Protein AF-A0A2S1SKC7-F1 (afdb_monomer_lite)

Sequence (328 aa):
MKRLLFIFFILTLFSSCNNNKSKKKSSQEELEEKHHMEIHKELDKVDTEYKKFEDLLKWLYKQSEVEPKLVHLKIDSLIMAAKKERDPIKSQISKNVISQLFYFKAEIDYRQGKYQESIENIYKSNFQFKHIHSDDATALAANYIKLKKNEMAKSFIDSIGKGFYIYDYALGNYYESVGNKNAALKIYYEIKTNKRRHQHYFYYQPVLNRIIDIEKHNHLINEIHFPTGYPDFDITIDNDNELRTKILNYMDTFPEVKGYSVFIYQGPLIDETDYYWIRVGKGDNFEDDDFAKYNFAVYSKPFEVKFFEPITKKMYSLSEWRKKKNGI

Organism: NCBI:txid2172098

Foldseek 3Di:
DDDDDDPDPDDDDDDDDDDPPPVVVVVVVVVVVVVVVVVVVLVVLLVVVVVVLLVVLLVLVVVCVPCVVVSLVVLVVLLVCLVVDDPPSSVVCSLVSQLQSLQVNLVSCVVVLVLVSSLVSLCRSCVPDPADEALSLLQNLQSCLSVVVLVSSVVSLVRNDPLHQCSLVQQLLSCLLVVNLVSNLVSLVVLQVPQLSHQQFPCNVVSVVVNCCCVPVVDTDNGGDRDDPNVPDDRTDDPCVVVVVVVLVVLCPDPVQPPWDKDQSAACSRPVDQWTKIFTAHDDDPVDPVGGPWIWTAHVVVGAIWTADPVVRDTHGPVRVVCVVVVD

Secondary structure (DSSP, 8-state):
------------------S-HHHHHHHHHHHHHHHHHHHHHHHHHHHHHHHHHHHHHHHHHHHHTT-HHHHHHHHHHHHHHHHH---TTHHHHHHHHHHHHHHHHHHHHHHTT-HHHHHHHHHHHTTT-SS--HHHHHHHHHHHHHTT-HHHHHHHHHHH-TTSTTHHHHHHHHHHHTT-HHHHHHHHHHHHH-HHHHTTBTTHHHHHHHHHIIIII-PPP---------TT--SBSS--HHHHHHHHHHHTT-TTTTTSEEEEEE-HHHHS-SEEEEEEESSS-TT-TT-EEEEEEEEETTEEEEEEETTTTEEEEHHHHHHHHHT-

pLDDT: mean 86.11, std 17.4, range [23.27, 98.81]

Radius of gyration: 25.86 Å; chains: 1; bounding box: 48×67×71 Å

Structure (mmCIF, N/CA/C/O backbone):
data_AF-A0A2S1SKC7-F1
#
_entry.id   AF-A0A2S1SKC7-F1
#
loop_
_atom_site.group_PDB
_atom_site.id
_atom_site.type_symbol
_atom_site.label_atom_id
_atom_site.label_alt_id
_atom_site.label_comp_id
_atom_site.label_asym_id
_atom_site.label_entity_id
_atom_site.label_seq_id
_atom_site.pdbx_PDB_ins_code
_atom_site.Cartn_x
_atom_site.Cartn_y
_atom_site.Cartn_z
_atom_site.occupancy
_atom_site.B_iso_or_equiv
_atom_site.auth_seq_id
_atom_site.auth_comp_id
_atom_site.auth_asym_id
_atom_site.auth_atom_id
_atom_site.pdbx_PDB_model_num
ATOM 1 N N . MET A 1 1 ? -13.068 32.191 -3.411 1.00 32.34 1 MET A N 1
ATOM 2 C CA . MET A 1 1 ? -12.114 33.323 -3.474 1.00 32.34 1 MET A CA 1
ATOM 3 C C . MET A 1 1 ? -11.093 33.175 -2.353 1.00 32.34 1 MET A C 1
ATOM 5 O O . MET A 1 1 ? -11.489 32.792 -1.265 1.00 32.34 1 MET A O 1
ATOM 9 N N . LYS A 1 2 ? -9.829 33.515 -2.653 1.00 23.27 2 LYS A N 1
ATOM 10 C CA . LYS A 1 2 ? -8.565 33.313 -1.904 1.00 23.27 2 LYS A CA 1
ATOM 11 C C . LYS A 1 2 ? -7.855 31.962 -2.131 1.00 23.27 2 LYS A C 1
ATOM 13 O O . LYS A 1 2 ? -8.188 30.928 -1.575 1.00 23.27 2 LYS A O 1
ATOM 18 N N . ARG A 1 3 ? -6.886 32.099 -3.043 1.00 27.08 3 ARG A N 1
ATOM 19 C CA . ARG A 1 3 ? -5.852 31.218 -3.594 1.00 27.08 3 ARG A CA 1
ATOM 20 C C . ARG A 1 3 ? -5.000 30.513 -2.538 1.00 27.08 3 ARG A C 1
ATOM 22 O O . ARG A 1 3 ? -4.614 31.156 -1.568 1.00 27.08 3 ARG A O 1
ATOM 29 N N . LEU A 1 4 ? -4.574 29.289 -2.848 1.00 27.52 4 LEU A N 1
ATOM 30 C CA . LEU A 1 4 ? -3.208 28.811 -2.611 1.00 27.52 4 LEU 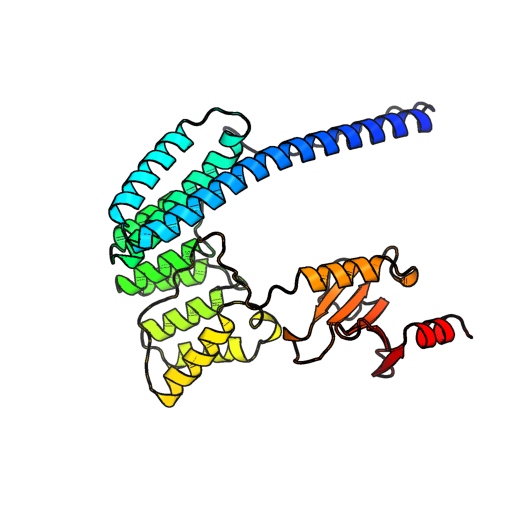A CA 1
ATOM 31 C C . LEU A 1 4 ? -2.939 27.565 -3.473 1.00 27.52 4 LEU A C 1
ATOM 33 O O . LEU A 1 4 ? -3.758 26.656 -3.497 1.00 27.52 4 LEU A O 1
ATOM 37 N N . LEU A 1 5 ? -1.782 27.583 -4.145 1.00 29.22 5 LEU A N 1
ATOM 38 C CA . LEU A 1 5 ? -1.166 26.541 -4.983 1.00 29.22 5 LEU A CA 1
ATOM 39 C C . LEU A 1 5 ? -1.770 26.294 -6.376 1.00 29.22 5 LEU A C 1
ATOM 41 O O . LEU A 1 5 ? -2.455 25.316 -6.635 1.00 29.22 5 LEU A O 1
ATOM 45 N N . PHE A 1 6 ? -1.373 27.163 -7.305 1.00 27.59 6 PHE A N 1
ATOM 46 C CA . PHE A 1 6 ? -1.047 26.759 -8.671 1.00 27.59 6 PHE A CA 1
ATOM 47 C C . PHE A 1 6 ? 0.266 27.450 -9.039 1.00 27.59 6 PHE A C 1
ATOM 49 O O . PHE A 1 6 ? 0.281 28.650 -9.310 1.00 27.59 6 PHE A O 1
ATOM 56 N N . ILE A 1 7 ? 1.375 26.712 -9.015 1.00 34.31 7 ILE A N 1
ATOM 57 C CA . ILE A 1 7 ? 2.568 27.104 -9.767 1.00 34.31 7 ILE A CA 1
ATOM 58 C C . ILE A 1 7 ? 2.335 26.566 -11.182 1.00 34.31 7 ILE A C 1
ATOM 60 O O . ILE A 1 7 ? 2.730 25.458 -11.515 1.00 34.31 7 ILE A O 1
ATOM 64 N N . PHE A 1 8 ? 1.598 27.331 -11.989 1.00 29.81 8 PHE A N 1
ATOM 65 C CA . PHE A 1 8 ? 1.694 27.265 -13.446 1.00 29.81 8 PHE A CA 1
ATOM 66 C C . PHE A 1 8 ? 2.526 28.475 -13.856 1.00 29.81 8 PHE A C 1
ATOM 68 O O . PHE A 1 8 ? 2.028 29.601 -13.858 1.00 29.81 8 PHE A O 1
ATOM 75 N N . PHE A 1 9 ? 3.799 28.261 -14.182 1.00 32.50 9 PHE A N 1
ATOM 76 C CA . PHE A 1 9 ? 4.545 29.245 -14.957 1.00 32.50 9 PHE A CA 1
ATOM 77 C C . PHE A 1 9 ? 4.016 29.182 -16.394 1.00 32.50 9 PHE A C 1
ATOM 79 O O . PHE A 1 9 ? 4.414 28.338 -17.192 1.00 32.50 9 PHE A O 1
ATOM 86 N N . ILE A 1 10 ? 3.043 30.040 -16.703 1.00 33.59 10 ILE A N 1
ATOM 87 C CA . ILE A 1 10 ? 2.581 30.263 -18.073 1.00 33.59 10 ILE A CA 1
ATOM 88 C C . ILE A 1 10 ? 3.680 31.039 -18.804 1.00 33.59 10 ILE A C 1
ATOM 90 O O . ILE A 1 10 ? 3.926 32.212 -18.529 1.00 33.59 10 ILE A O 1
ATOM 94 N N . LEU A 1 11 ? 4.327 30.362 -19.750 1.00 37.31 11 LEU A N 1
ATOM 95 C CA . LEU A 1 11 ? 5.151 30.948 -20.802 1.00 37.31 11 LEU A CA 1
ATOM 96 C C . LEU A 1 11 ? 4.279 31.844 -21.696 1.00 37.31 11 LEU A C 1
ATOM 98 O O . LEU A 1 11 ? 3.558 31.351 -22.560 1.00 37.31 11 LEU A O 1
ATOM 102 N N . THR A 1 12 ? 4.363 33.165 -21.539 1.00 39.41 12 THR A N 1
ATOM 103 C CA . THR A 1 12 ? 3.936 34.104 -22.589 1.00 39.41 12 THR A CA 1
ATOM 104 C C . THR A 1 12 ? 5.148 34.537 -23.402 1.00 39.41 12 THR A C 1
ATOM 106 O O . THR A 1 12 ? 5.856 35.479 -23.047 1.00 39.41 12 THR A O 1
ATOM 109 N N . LEU A 1 13 ? 5.373 33.835 -24.512 1.00 41.62 13 LEU A N 1
ATOM 110 C CA . LEU A 1 13 ? 6.208 34.284 -25.621 1.00 41.62 13 LEU A CA 1
ATOM 111 C C . LEU A 1 13 ? 5.448 35.369 -26.397 1.00 41.62 13 LEU A C 1
ATOM 113 O O . LEU A 1 13 ? 4.501 35.060 -27.116 1.00 41.62 13 LEU A O 1
ATOM 117 N N . PHE A 1 14 ? 5.883 36.626 -26.296 1.00 35.78 14 PHE A N 1
ATOM 118 C CA . PHE A 1 14 ? 5.605 37.625 -27.329 1.00 35.78 14 PHE A CA 1
ATOM 119 C C . PHE A 1 14 ? 6.890 37.955 -28.082 1.00 35.78 14 PHE A C 1
ATOM 121 O O . PHE A 1 14 ? 7.883 38.428 -27.529 1.00 35.78 14 PHE A O 1
ATOM 128 N N . SER A 1 15 ? 6.838 37.644 -29.372 1.00 38.94 15 SER A N 1
ATOM 129 C CA . SER A 1 15 ? 7.858 37.861 -30.382 1.00 38.94 15 SER A CA 1
ATOM 130 C C . SER A 1 15 ? 8.251 39.331 -30.520 1.00 38.94 15 SER A C 1
ATOM 132 O O . SER A 1 15 ? 7.412 40.184 -30.792 1.00 38.94 15 SER A O 1
ATOM 134 N N . SER A 1 16 ? 9.556 39.596 -30.498 1.00 32.56 16 SER A N 1
ATOM 135 C CA . SER A 1 16 ? 10.151 40.634 -31.339 1.00 32.56 16 SER A CA 1
ATOM 136 C C . SER A 1 16 ? 11.374 40.041 -32.031 1.00 32.56 16 SER A C 1
ATOM 138 O O . SER A 1 16 ? 12.333 39.596 -31.395 1.00 32.56 16 SER A O 1
ATOM 140 N N . CYS A 1 17 ? 11.282 39.932 -33.355 1.00 40.00 17 CYS A N 1
ATOM 141 C CA . CYS A 1 17 ? 12.341 39.432 -34.214 1.00 40.00 17 CYS A CA 1
ATOM 142 C C . CYS A 1 17 ? 13.526 40.401 -34.203 1.00 40.00 17 CYS A C 1
ATOM 144 O O . CYS A 1 17 ? 13.406 41.532 -34.659 1.00 40.00 17 CYS A O 1
ATOM 146 N N . ASN A 1 18 ? 14.692 39.926 -33.765 1.00 35.78 18 ASN A N 1
ATOM 147 C CA . ASN A 1 18 ? 15.967 40.483 -34.200 1.00 35.78 18 ASN A CA 1
ATOM 148 C C . ASN A 1 18 ? 17.014 39.363 -34.300 1.00 35.78 18 ASN A C 1
ATOM 150 O O . ASN A 1 18 ? 17.017 38.433 -33.489 1.00 35.78 18 ASN A O 1
ATOM 154 N N . ASN A 1 19 ? 17.866 39.431 -35.323 1.00 38.03 19 ASN A N 1
ATOM 155 C CA . ASN A 1 19 ? 18.762 38.380 -35.839 1.00 38.03 19 ASN A CA 1
ATOM 156 C C . ASN A 1 19 ? 19.935 37.949 -34.913 1.00 38.03 19 ASN A C 1
ATOM 158 O O . ASN A 1 19 ? 20.990 37.557 -35.390 1.00 38.03 19 ASN A O 1
ATOM 162 N N . ASN A 1 20 ? 19.746 37.930 -33.589 1.00 43.28 20 ASN A N 1
ATOM 163 C CA . ASN A 1 20 ? 20.722 37.444 -32.593 1.00 43.28 20 ASN A CA 1
ATOM 164 C C . ASN A 1 20 ? 20.376 36.051 -32.016 1.00 43.28 20 ASN A C 1
ATOM 166 O O . ASN A 1 20 ? 20.801 35.694 -30.917 1.00 43.28 20 ASN A O 1
ATOM 170 N N . LYS A 1 21 ? 19.576 35.254 -32.738 1.00 43.47 21 LYS A N 1
ATOM 171 C CA . LYS A 1 21 ? 18.909 34.048 -32.213 1.00 43.47 21 LYS A CA 1
ATOM 172 C C . LYS A 1 21 ? 19.833 32.888 -31.807 1.00 43.47 21 LYS A C 1
ATOM 174 O O . LYS A 1 21 ? 19.385 32.065 -31.026 1.00 43.47 21 LYS A O 1
ATOM 179 N N . SER A 1 22 ? 21.086 32.803 -32.261 1.00 44.22 22 SER A N 1
ATOM 180 C CA . SER A 1 22 ? 21.974 31.685 -31.883 1.00 44.22 22 SER A CA 1
ATOM 181 C C . SER A 1 22 ? 22.680 31.890 -30.536 1.00 44.22 22 SER A C 1
ATOM 183 O O . SER A 1 22 ? 22.710 30.970 -29.729 1.00 44.22 22 SER A O 1
ATOM 185 N N . LYS A 1 23 ? 23.171 33.102 -30.237 1.00 43.56 23 LYS A N 1
ATOM 186 C CA . LYS A 1 23 ? 23.812 33.420 -28.942 1.00 43.56 23 LYS A CA 1
ATOM 187 C C . LYS A 1 23 ? 22.816 33.632 -27.798 1.00 43.56 23 LYS A C 1
ATOM 189 O O . LYS A 1 23 ? 23.129 33.330 -26.657 1.00 43.56 23 LYS A O 1
ATOM 194 N N . LYS A 1 24 ? 21.613 34.137 -28.098 1.00 43.69 24 LYS A N 1
ATOM 195 C CA . LYS A 1 24 ? 20.559 34.357 -27.088 1.00 43.69 24 LYS A CA 1
ATOM 196 C C . LYS A 1 24 ? 19.883 33.058 -26.635 1.00 43.69 24 LYS A C 1
ATOM 198 O O . LYS A 1 24 ? 19.347 33.009 -25.536 1.00 43.69 24 LYS A O 1
ATOM 203 N N . LYS A 1 25 ? 19.898 32.031 -27.493 1.00 48.41 25 LYS A N 1
ATOM 204 C CA . LYS A 1 25 ? 19.300 30.724 -27.215 1.00 48.41 25 LYS A CA 1
ATOM 205 C C . LYS A 1 25 ? 20.195 29.881 -26.301 1.00 48.41 25 LYS A C 1
ATOM 207 O O . LYS A 1 25 ? 19.679 29.363 -25.324 1.00 48.41 25 LYS A O 1
ATOM 212 N N . SER A 1 26 ? 21.520 29.886 -26.509 1.00 56.41 26 SER A N 1
ATOM 213 C CA . SER A 1 26 ? 22.445 29.203 -25.586 1.00 56.41 26 SER A CA 1
ATOM 214 C C . SER A 1 26 ? 22.448 29.841 -24.193 1.00 56.41 26 SER A C 1
ATOM 216 O O . SER A 1 26 ? 22.388 29.129 -23.204 1.00 56.41 26 SER A O 1
ATOM 218 N N . SER A 1 27 ? 22.401 31.177 -24.094 1.00 62.34 27 SER A N 1
ATOM 219 C CA . SER A 1 27 ? 22.345 31.857 -22.790 1.00 62.34 27 SER A CA 1
ATOM 220 C C . SER A 1 27 ? 21.037 31.627 -22.030 1.00 62.34 27 SER A C 1
ATOM 222 O O . SER A 1 27 ? 21.001 31.771 -20.814 1.00 62.34 27 SER A O 1
ATOM 224 N N . GLN A 1 28 ? 19.944 31.344 -22.746 1.00 67.12 28 GLN A N 1
ATOM 225 C CA . GLN A 1 28 ? 18.651 31.054 -22.136 1.00 67.12 28 GLN A CA 1
ATOM 226 C C . GLN A 1 28 ? 18.565 29.584 -21.708 1.00 67.12 28 GLN A C 1
ATOM 228 O O . GLN A 1 28 ? 18.135 29.321 -20.592 1.00 67.12 28 GLN A O 1
ATOM 233 N N . GLU A 1 29 ? 19.050 28.658 -22.538 1.00 67.56 29 GLU A N 1
ATOM 234 C CA . GLU A 1 29 ? 19.171 27.233 -22.198 1.00 67.56 29 GLU A CA 1
ATOM 235 C C . GLU A 1 29 ? 20.101 27.027 -20.982 1.00 67.56 29 GLU A C 1
ATOM 237 O O . GLU A 1 29 ? 19.726 26.331 -20.044 1.00 67.56 29 GLU A O 1
ATOM 242 N N . GLU A 1 30 ? 21.242 27.725 -20.912 1.00 71.12 30 GLU A N 1
ATOM 243 C CA . GLU A 1 30 ? 22.146 27.701 -19.745 1.00 71.12 30 GLU A CA 1
ATOM 244 C C . GLU A 1 30 ? 21.492 28.264 -18.466 1.00 71.12 30 GLU A C 1
ATOM 246 O O . GLU A 1 30 ? 21.739 27.780 -17.359 1.00 71.12 30 GLU A O 1
ATOM 251 N N . LEU A 1 31 ? 20.648 29.296 -18.594 1.00 74.62 31 LEU A N 1
ATOM 252 C CA . LEU A 1 31 ? 19.922 29.881 -17.462 1.00 74.62 31 LEU A CA 1
AT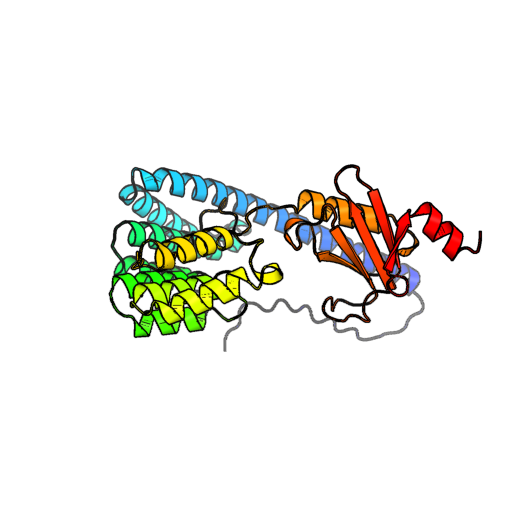OM 253 C C . LEU A 1 31 ? 18.817 28.938 -16.959 1.00 74.62 31 LEU A C 1
ATOM 255 O O . LEU A 1 31 ? 18.634 28.792 -15.750 1.00 74.62 31 LEU A O 1
ATOM 259 N N . GLU A 1 32 ? 18.097 28.297 -17.882 1.00 72.12 32 GLU A N 1
ATOM 260 C CA . GLU A 1 32 ? 17.067 27.296 -17.593 1.00 72.12 32 GLU A CA 1
ATOM 261 C C . GLU A 1 32 ? 17.679 26.053 -16.932 1.00 72.12 32 GLU A C 1
ATOM 263 O O . GLU A 1 32 ? 17.161 25.583 -15.919 1.00 72.12 32 GLU A O 1
ATOM 268 N N . GLU A 1 33 ? 18.829 25.580 -17.420 1.00 76.75 33 GLU A N 1
ATOM 269 C CA . GLU A 1 33 ? 19.575 24.469 -16.822 1.00 76.75 33 GLU A CA 1
ATOM 270 C C . GLU A 1 33 ? 20.070 24.815 -15.412 1.00 76.75 33 GLU A C 1
ATOM 272 O O . GLU A 1 33 ? 19.894 24.033 -14.475 1.00 76.75 33 GLU A O 1
ATOM 277 N N . LYS A 1 34 ? 20.616 26.020 -15.206 1.00 78.94 34 LYS A N 1
ATOM 278 C CA . LYS A 1 34 ? 21.033 26.466 -13.871 1.00 78.94 34 LYS A CA 1
ATOM 279 C C . LYS A 1 34 ? 19.857 26.521 -12.894 1.00 78.94 34 LYS A C 1
ATOM 281 O O . LYS A 1 34 ? 19.993 26.065 -11.759 1.00 78.94 34 LYS A O 1
ATOM 286 N N . HIS A 1 35 ? 18.709 27.038 -13.331 1.00 74.75 35 HIS A N 1
ATOM 287 C CA . HIS A 1 35 ? 17.503 27.084 -12.509 1.00 74.75 35 HIS A CA 1
ATOM 288 C C . HIS A 1 35 ? 16.974 25.678 -12.188 1.00 74.75 35 HIS A C 1
ATOM 290 O O . HIS A 1 35 ? 16.627 25.392 -11.044 1.00 74.75 35 HIS A O 1
ATOM 296 N N . HIS A 1 36 ? 16.991 24.769 -13.166 1.00 79.38 36 HIS A N 1
ATOM 297 C CA . HIS A 1 36 ? 16.646 23.361 -12.972 1.00 79.38 36 HIS A CA 1
ATOM 298 C C . HIS A 1 36 ? 17.548 22.682 -11.928 1.00 79.38 36 HIS A C 1
ATOM 300 O O . HIS A 1 36 ? 17.059 21.987 -11.038 1.00 79.38 36 HIS A O 1
ATOM 306 N N . MET A 1 37 ? 18.858 22.938 -11.975 1.00 83.81 37 MET A N 1
ATOM 307 C CA . MET A 1 37 ? 19.811 22.417 -10.989 1.00 83.81 37 MET A CA 1
ATOM 308 C C . MET A 1 37 ? 19.612 23.007 -9.587 1.00 83.81 37 MET A C 1
ATOM 310 O O . MET A 1 37 ? 19.852 22.323 -8.593 1.00 83.81 37 MET A O 1
ATOM 314 N N . GLU A 1 38 ? 19.192 24.268 -9.479 1.00 83.25 38 GLU A N 1
ATOM 315 C CA . GLU A 1 38 ? 18.834 24.880 -8.194 1.00 83.25 38 GLU A CA 1
ATOM 316 C C . GLU A 1 38 ? 17.579 24.230 -7.594 1.00 83.25 38 GLU A C 1
ATOM 318 O O . GLU A 1 38 ? 17.586 23.916 -6.404 1.00 83.25 38 GLU A O 1
ATOM 323 N N . ILE A 1 39 ? 16.567 23.924 -8.418 1.00 80.81 39 ILE A N 1
ATOM 324 C CA . ILE A 1 39 ? 15.369 23.180 -7.995 1.00 80.81 39 ILE A CA 1
ATOM 325 C C . ILE A 1 39 ? 15.750 21.800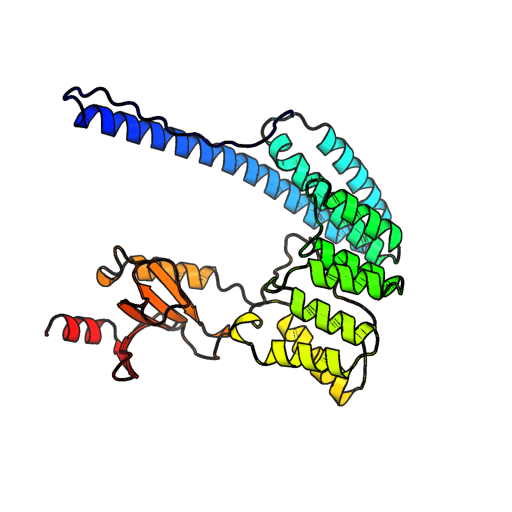 -7.446 1.00 80.81 39 ILE A C 1
ATOM 327 O O . ILE A 1 39 ? 15.320 21.451 -6.349 1.00 80.81 39 ILE A O 1
ATOM 331 N N . HIS A 1 40 ? 16.594 21.036 -8.149 1.00 82.94 40 HIS A N 1
ATOM 332 C CA . HIS A 1 40 ? 17.048 19.723 -7.661 1.00 82.94 40 HIS A CA 1
ATOM 333 C C . HIS A 1 40 ? 17.751 19.813 -6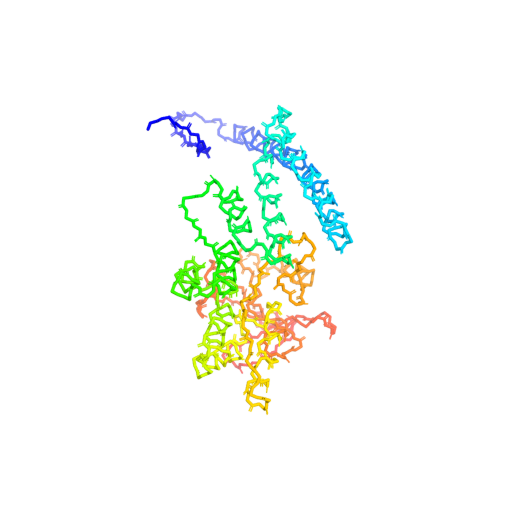.308 1.00 82.94 40 HIS A C 1
ATOM 335 O O . HIS A 1 40 ? 17.438 19.047 -5.405 1.00 82.94 40 HIS A O 1
ATOM 341 N N . LYS A 1 41 ? 18.620 20.812 -6.109 1.00 86.62 41 LYS A N 1
ATOM 342 C CA . LYS A 1 41 ? 19.289 21.019 -4.813 1.00 86.62 41 LYS A CA 1
ATOM 343 C C . LYS A 1 41 ? 18.317 21.340 -3.678 1.00 86.62 41 LYS A C 1
ATOM 345 O O . LYS A 1 41 ? 18.606 21.016 -2.526 1.00 86.62 41 LYS A O 1
ATOM 350 N N . GLU A 1 42 ? 17.220 22.042 -3.951 1.00 87.56 42 GLU A N 1
ATOM 351 C CA . GLU A 1 42 ? 16.182 22.285 -2.944 1.00 87.56 42 GLU A CA 1
ATOM 352 C C . GLU A 1 42 ? 15.374 21.020 -2.657 1.00 87.56 42 GLU A C 1
ATOM 354 O O . GLU A 1 42 ? 15.148 20.703 -1.487 1.00 87.56 42 GLU A O 1
ATOM 359 N N . LEU A 1 43 ? 15.016 20.263 -3.697 1.00 84.50 43 LEU A N 1
ATOM 360 C CA . LEU A 1 43 ? 14.342 18.973 -3.560 1.00 84.50 43 LEU A CA 1
ATOM 361 C C . LEU A 1 43 ? 15.186 17.978 -2.755 1.00 84.50 43 LEU A C 1
ATOM 363 O O . LEU A 1 43 ? 14.647 17.344 -1.855 1.00 84.50 43 LEU A O 1
ATOM 367 N N . ASP A 1 44 ? 16.503 17.922 -2.970 1.00 89.38 44 ASP A N 1
ATOM 368 C CA . ASP A 1 44 ? 17.421 17.066 -2.204 1.00 89.38 44 ASP A CA 1
ATOM 369 C C . ASP A 1 44 ? 17.416 17.398 -0.703 1.00 89.38 44 ASP A C 1
ATOM 371 O O . ASP A 1 44 ? 17.504 16.513 0.154 1.00 89.38 44 ASP A O 1
ATOM 375 N N . LYS A 1 45 ? 17.295 18.685 -0.349 1.00 92.12 45 LYS A N 1
ATOM 376 C CA . LYS A 1 45 ? 17.198 19.116 1.057 1.00 92.12 45 LYS A CA 1
ATOM 377 C C . LYS A 1 45 ? 15.868 18.701 1.673 1.00 92.12 45 LYS A C 1
ATOM 379 O O . LYS A 1 45 ? 15.850 18.234 2.810 1.00 92.12 45 LYS A O 1
ATOM 384 N N . VAL A 1 46 ? 14.774 18.878 0.933 1.00 91.38 46 VAL A N 1
ATOM 385 C CA . VAL A 1 46 ? 13.434 18.452 1.354 1.00 91.38 46 VAL A CA 1
ATOM 386 C C . VAL A 1 46 ? 13.395 16.933 1.544 1.00 91.38 46 VAL A C 1
ATOM 388 O O . VAL A 1 46 ? 12.940 16.470 2.587 1.00 91.38 46 VAL A O 1
ATOM 391 N N . ASP A 1 47 ? 13.942 16.173 0.595 1.00 90.50 47 ASP A N 1
ATOM 392 C CA . ASP A 1 47 ? 14.063 14.713 0.650 1.00 90.50 47 ASP A CA 1
ATOM 393 C C . ASP A 1 47 ? 14.905 14.255 1.849 1.00 90.50 47 ASP A C 1
ATOM 395 O O . ASP A 1 47 ? 14.505 13.364 2.594 1.00 90.50 47 ASP A O 1
ATOM 399 N N . THR A 1 48 ? 16.026 14.928 2.119 1.00 95.25 48 THR A N 1
ATOM 400 C CA . THR A 1 48 ? 16.859 14.638 3.295 1.00 95.25 48 THR A CA 1
ATOM 401 C C . THR A 1 48 ? 16.098 14.840 4.608 1.00 95.25 48 THR A C 1
ATOM 403 O O . THR A 1 48 ? 16.192 14.008 5.511 1.00 95.25 48 THR A O 1
ATOM 406 N N . GLU A 1 49 ? 15.344 15.935 4.748 1.00 95.31 49 GLU A N 1
ATOM 407 C CA . GLU A 1 49 ? 14.517 16.161 5.941 1.00 95.31 49 GLU A CA 1
ATOM 408 C C . GLU A 1 49 ? 13.363 15.156 6.040 1.00 95.31 49 GLU A C 1
ATOM 410 O O . GLU A 1 49 ? 13.019 14.716 7.139 1.00 95.31 49 GLU A O 1
ATOM 415 N N . TYR A 1 50 ? 12.802 14.742 4.906 1.00 94.44 50 TYR A N 1
ATOM 416 C CA . TYR A 1 50 ? 11.747 13.740 4.865 1.00 94.44 50 TYR A CA 1
ATOM 417 C C . TYR A 1 50 ? 12.255 12.348 5.273 1.00 94.44 50 TYR A C 1
ATOM 419 O O . TYR A 1 50 ? 11.644 11.714 6.130 1.00 94.44 50 TYR A O 1
ATOM 427 N N . LYS A 1 51 ? 13.432 11.923 4.796 1.00 95.50 51 LYS A N 1
ATOM 428 C CA . LYS A 1 51 ? 14.096 10.675 5.221 1.00 95.50 51 LYS A CA 1
ATOM 429 C C . LYS A 1 51 ? 14.354 10.626 6.727 1.00 95.50 51 LYS A C 1
ATOM 431 O O . LYS A 1 51 ? 14.091 9.613 7.367 1.00 95.50 51 LYS A O 1
ATOM 436 N N . LYS A 1 52 ? 14.784 11.742 7.332 1.00 96.62 52 LYS A N 1
ATOM 437 C CA . LYS A 1 52 ? 14.929 11.834 8.800 1.00 96.62 52 LYS A CA 1
ATOM 438 C C . LYS A 1 52 ? 13.602 11.599 9.523 1.00 96.62 52 LYS A C 1
ATOM 440 O O . LYS A 1 52 ? 13.579 10.989 10.592 1.00 96.62 52 LYS A O 1
ATOM 445 N N . PHE A 1 53 ? 12.503 12.108 8.968 1.00 97.50 53 PHE A N 1
ATOM 446 C CA . PHE A 1 53 ? 11.176 11.846 9.508 1.00 97.50 53 PHE A CA 1
ATOM 447 C C . PHE A 1 53 ? 10.767 10.379 9.328 1.00 97.50 53 PHE A C 1
ATOM 449 O O . PHE A 1 53 ? 10.250 9.797 10.279 1.00 97.50 53 PHE A O 1
ATOM 456 N N . GLU A 1 54 ? 11.035 9.761 8.176 1.00 97.19 54 GLU A N 1
ATOM 457 C CA . GLU A 1 54 ? 10.768 8.333 7.965 1.00 97.19 54 GLU A CA 1
ATOM 458 C C . GLU A 1 54 ? 11.527 7.458 8.968 1.00 97.19 54 GLU A C 1
ATOM 460 O O . GLU A 1 54 ? 10.931 6.562 9.560 1.00 97.19 54 GLU A O 1
ATOM 465 N N . ASP A 1 55 ? 12.800 7.751 9.244 1.00 97.88 55 ASP A N 1
ATOM 466 C CA . ASP A 1 55 ? 13.587 7.030 10.253 1.00 97.88 55 ASP A CA 1
ATOM 467 C C . ASP A 1 55 ? 12.992 7.167 11.662 1.00 97.88 55 ASP A C 1
ATOM 469 O O . ASP A 1 55 ? 12.880 6.185 12.407 1.00 97.88 55 ASP A O 1
ATOM 473 N N . LEU A 1 56 ? 12.551 8.377 12.024 1.00 97.94 56 LEU A N 1
ATOM 474 C CA . LEU A 1 56 ? 11.829 8.610 13.274 1.00 97.94 56 LEU A CA 1
ATOM 475 C C . LEU A 1 56 ? 10.521 7.811 13.312 1.00 97.94 56 LEU A C 1
ATOM 477 O O . LEU A 1 56 ? 10.213 7.185 14.327 1.00 97.94 56 LEU A O 1
ATOM 481 N N . LEU A 1 57 ? 9.754 7.821 12.222 1.00 98.19 57 LEU A N 1
ATOM 482 C CA . LEU A 1 57 ? 8.491 7.102 12.124 1.00 98.19 57 LEU A CA 1
ATOM 483 C C . LEU A 1 57 ? 8.721 5.593 12.272 1.00 98.19 57 LEU A C 1
ATOM 485 O O . LEU A 1 57 ? 8.062 4.970 13.102 1.00 98.19 57 LEU A O 1
ATOM 489 N N . LYS A 1 58 ? 9.720 5.020 11.588 1.00 98.25 58 LYS A N 1
ATOM 490 C CA . LYS A 1 58 ? 10.111 3.606 11.731 1.00 98.25 58 LYS A CA 1
ATOM 491 C C . LYS A 1 58 ? 10.424 3.243 13.180 1.00 98.25 58 LYS A C 1
ATOM 493 O O . LYS A 1 58 ? 9.976 2.209 13.679 1.00 98.25 58 LYS A O 1
ATOM 498 N N . TRP A 1 59 ? 11.174 4.099 13.876 1.00 98.00 59 TRP A N 1
ATOM 499 C CA . TRP A 1 59 ? 11.455 3.904 15.296 1.00 98.00 59 TRP A CA 1
ATOM 500 C C . TRP A 1 59 ? 10.175 3.928 16.139 1.00 98.00 59 TRP A C 1
ATOM 502 O O . TRP A 1 59 ? 9.987 3.052 16.983 1.00 98.00 59 TRP A O 1
ATOM 512 N N . LEU A 1 60 ? 9.269 4.880 15.895 1.00 98.38 60 LEU A N 1
ATOM 513 C CA . LEU A 1 60 ? 8.000 4.963 16.618 1.00 98.38 60 LEU A CA 1
ATOM 514 C C . LEU A 1 60 ? 7.117 3.725 16.394 1.00 98.38 60 LEU A C 1
ATOM 516 O O . LEU A 1 60 ? 6.514 3.251 17.357 1.00 98.38 60 LEU A O 1
ATOM 520 N N . TYR A 1 61 ? 7.076 3.173 15.176 1.00 98.19 61 TYR A N 1
ATOM 521 C CA . TYR A 1 61 ? 6.378 1.916 14.878 1.00 98.19 61 TYR A CA 1
ATOM 522 C C . TYR A 1 61 ? 6.881 0.774 15.758 1.00 98.19 61 TYR A C 1
ATOM 524 O O . TYR A 1 61 ? 6.084 0.193 16.498 1.00 98.19 61 TYR A O 1
ATOM 532 N N . LYS A 1 62 ? 8.199 0.540 15.783 1.00 97.12 62 LYS A N 1
ATOM 533 C CA . LYS A 1 62 ? 8.827 -0.492 16.629 1.00 97.12 62 LYS A CA 1
ATOM 534 C C . LYS A 1 62 ? 8.527 -0.280 18.114 1.00 97.12 62 LYS A C 1
ATOM 536 O O . LYS A 1 62 ? 8.207 -1.216 18.833 1.00 97.12 62 LYS A O 1
ATOM 541 N N . GLN A 1 63 ? 8.587 0.965 18.589 1.00 97.62 63 GLN A N 1
ATOM 542 C CA . GLN A 1 63 ? 8.267 1.282 19.985 1.00 97.62 63 GLN A CA 1
ATOM 543 C C . GLN A 1 63 ? 6.787 1.057 20.324 1.00 97.62 63 GLN A C 1
ATOM 545 O O . GLN A 1 63 ? 6.462 0.731 21.465 1.00 97.62 63 GLN A O 1
ATOM 550 N N . SER A 1 64 ? 5.879 1.222 19.357 1.00 97.75 64 SER A N 1
ATOM 551 C CA . SER A 1 64 ? 4.437 1.078 19.588 1.00 97.75 64 SER A CA 1
ATOM 552 C C . SER A 1 64 ? 4.004 -0.359 19.867 1.00 97.75 64 SER A C 1
ATOM 554 O O . SER A 1 64 ? 2.943 -0.557 20.453 1.00 97.75 64 SER A O 1
ATOM 556 N N . GLU A 1 65 ? 4.824 -1.343 19.493 1.00 95.31 65 GLU A N 1
ATOM 557 C CA . GLU A 1 65 ? 4.591 -2.757 19.799 1.00 95.31 65 GLU A CA 1
ATOM 558 C C . GLU A 1 65 ? 4.691 -3.039 21.304 1.00 95.31 65 GLU A C 1
ATOM 560 O O . GLU A 1 65 ? 3.999 -3.915 21.817 1.00 95.31 65 GLU A O 1
ATOM 565 N N . VAL A 1 66 ? 5.511 -2.262 22.021 1.00 96.75 66 VAL A N 1
ATOM 566 C CA . VAL A 1 66 ? 5.763 -2.436 23.458 1.00 96.75 66 VAL A CA 1
ATOM 567 C C . VAL A 1 66 ? 5.022 -1.383 24.284 1.00 96.75 66 VAL A C 1
ATOM 569 O O . VAL A 1 66 ? 4.368 -1.709 25.273 1.00 96.75 66 VAL A O 1
ATOM 572 N N . GLU A 1 67 ? 5.076 -0.111 23.873 1.00 97.19 67 GLU A N 1
ATOM 573 C CA . GLU A 1 67 ? 4.560 1.021 24.655 1.00 97.19 67 GLU A CA 1
ATOM 574 C C . GLU A 1 67 ? 3.628 1.944 23.844 1.00 97.19 67 GLU A C 1
ATOM 576 O O . GLU A 1 67 ? 3.878 3.149 23.703 1.00 97.19 67 GLU A O 1
ATOM 581 N N . PRO A 1 68 ? 2.491 1.438 23.335 1.00 96.81 68 PRO A N 1
ATOM 582 C CA . PRO A 1 68 ? 1.632 2.194 22.421 1.00 96.81 68 PRO A CA 1
ATOM 583 C C . PRO A 1 68 ? 1.068 3.484 23.038 1.00 96.81 68 PRO A C 1
ATOM 585 O O . PRO A 1 68 ? 0.935 4.497 22.353 1.00 96.81 68 PRO A O 1
ATOM 588 N N . LYS A 1 69 ? 0.783 3.497 24.349 1.00 95.56 69 LYS A N 1
ATOM 589 C CA . LYS A 1 69 ? 0.303 4.706 25.047 1.00 95.56 69 LYS A CA 1
ATOM 590 C C . LYS A 1 69 ? 1.369 5.805 25.108 1.00 95.56 69 LYS A C 1
ATOM 592 O O . LYS A 1 69 ? 1.038 6.974 24.929 1.00 95.56 69 LYS A O 1
ATOM 597 N N . LEU A 1 70 ? 2.636 5.444 25.340 1.00 96.69 70 LEU A N 1
ATOM 598 C CA . LEU A 1 70 ? 3.732 6.414 25.340 1.00 96.69 70 LEU A CA 1
ATOM 599 C C . LEU A 1 70 ? 3.967 6.957 23.929 1.00 96.69 70 LEU A C 1
ATOM 601 O O . LEU A 1 70 ? 4.178 8.158 23.752 1.00 96.69 70 LEU A O 1
ATOM 605 N N . VAL A 1 71 ? 3.899 6.086 22.921 1.00 98.12 71 VAL A N 1
ATOM 606 C CA . VAL A 1 71 ? 4.024 6.494 21.519 1.00 98.12 71 VAL A CA 1
ATOM 607 C C . VAL A 1 71 ? 2.920 7.478 21.123 1.00 98.12 71 VAL A C 1
ATOM 609 O O . VAL A 1 71 ? 3.240 8.493 20.513 1.00 98.12 71 VAL A O 1
ATOM 612 N N . HIS A 1 72 ? 1.668 7.285 21.558 1.00 96.06 72 HIS A N 1
ATOM 613 C CA . HIS A 1 72 ? 0.598 8.276 21.356 1.00 96.06 72 HIS A CA 1
ATOM 614 C C . HIS A 1 72 ? 0.984 9.682 21.839 1.00 96.06 72 HIS A C 1
ATOM 616 O O . HIS A 1 72 ? 0.839 10.649 21.091 1.00 96.06 72 HIS A O 1
ATOM 622 N N . LEU A 1 73 ? 1.527 9.794 23.057 1.00 96.69 73 LEU A N 1
ATOM 623 C CA . LEU A 1 73 ? 1.950 11.080 23.628 1.00 96.69 73 LEU A CA 1
ATOM 624 C C . LEU A 1 73 ? 3.100 11.712 22.832 1.00 96.69 73 LEU A C 1
ATOM 626 O O . LEU A 1 73 ? 3.114 12.924 22.604 1.00 96.69 73 LEU A O 1
ATOM 630 N N . LYS A 1 74 ? 4.057 10.892 22.378 1.00 98.31 74 LYS A N 1
ATOM 631 C CA . LYS A 1 74 ? 5.152 11.348 21.508 1.00 98.31 74 LYS A CA 1
ATOM 632 C C . LYS A 1 74 ? 4.606 11.890 20.189 1.00 98.31 74 LYS A C 1
ATOM 634 O O . LYS A 1 74 ? 5.015 12.972 19.773 1.00 98.31 74 LYS A O 1
ATOM 639 N N . ILE A 1 75 ? 3.655 11.189 19.571 1.00 98.31 75 ILE A N 1
ATOM 640 C CA . ILE A 1 75 ? 3.024 11.641 18.329 1.00 98.31 75 ILE A CA 1
ATOM 641 C C . ILE A 1 75 ? 2.303 12.979 18.534 1.00 98.31 75 ILE A C 1
ATOM 643 O O . ILE A 1 75 ? 2.470 13.884 17.719 1.00 98.31 75 ILE A O 1
ATOM 647 N N . ASP A 1 76 ? 1.557 13.149 19.628 1.00 97.75 76 ASP A N 1
ATOM 648 C CA . ASP A 1 76 ? 0.876 14.417 19.915 1.00 97.75 76 ASP A CA 1
ATOM 649 C C . ASP A 1 76 ? 1.862 15.588 20.030 1.00 97.75 76 ASP A C 1
ATOM 651 O O . ASP A 1 76 ? 1.621 16.665 19.474 1.00 97.75 76 ASP A O 1
ATOM 655 N N . SER A 1 77 ? 3.010 15.365 20.674 1.00 97.75 77 SER A N 1
ATOM 656 C CA . SER A 1 77 ? 4.088 16.355 20.742 1.00 97.75 77 SER A CA 1
ATOM 657 C C . SER A 1 77 ? 4.652 16.701 19.359 1.00 97.75 77 SER A C 1
ATOM 659 O O . SER A 1 77 ? 4.772 17.880 19.013 1.00 97.75 77 SER A O 1
ATOM 661 N N . LEU A 1 78 ? 4.911 15.690 18.525 1.00 98.12 78 LEU A N 1
ATOM 662 C CA . LEU A 1 78 ? 5.412 15.875 17.160 1.00 98.12 78 LEU A CA 1
ATOM 663 C C . LEU A 1 78 ? 4.417 16.634 16.273 1.00 98.12 78 LEU A C 1
ATOM 665 O O . LEU A 1 78 ? 4.814 17.550 15.555 1.00 98.12 78 LEU A O 1
ATOM 669 N N . ILE A 1 79 ? 3.120 16.329 16.367 1.00 97.88 79 ILE A N 1
ATOM 670 C CA . ILE A 1 79 ? 2.069 17.057 15.641 1.00 97.88 79 ILE A CA 1
ATOM 671 C C . ILE A 1 79 ? 2.045 18.531 16.067 1.00 97.88 79 ILE A C 1
ATOM 673 O O . ILE A 1 79 ? 1.918 19.419 15.220 1.00 97.88 79 ILE A O 1
ATOM 677 N N . MET A 1 80 ? 2.168 18.822 17.367 1.00 97.25 80 MET A N 1
ATOM 678 C CA . MET A 1 80 ? 2.221 20.204 17.858 1.00 97.25 80 MET A CA 1
ATOM 679 C C . MET A 1 80 ? 3.455 20.955 17.353 1.00 97.25 80 MET A C 1
ATOM 681 O O . MET A 1 80 ? 3.333 22.125 16.984 1.00 97.25 80 MET A O 1
ATOM 685 N N . ALA A 1 81 ? 4.616 20.298 17.321 1.00 96.38 81 ALA A N 1
ATOM 686 C CA . ALA A 1 81 ? 5.843 20.870 16.779 1.00 96.38 81 ALA A CA 1
ATOM 687 C C . ALA A 1 81 ? 5.703 21.154 15.274 1.00 96.38 81 ALA A C 1
ATOM 689 O O . ALA A 1 81 ? 5.908 22.289 14.846 1.00 96.38 81 ALA A O 1
ATOM 690 N N . ALA A 1 82 ? 5.233 20.178 14.490 1.00 95.62 82 ALA A N 1
ATOM 691 C CA . ALA A 1 82 ? 5.054 20.310 13.043 1.00 95.62 82 ALA A CA 1
ATOM 692 C C . ALA A 1 82 ? 4.066 21.428 12.661 1.00 95.62 82 ALA A C 1
ATOM 694 O O . ALA A 1 82 ? 4.292 22.153 11.693 1.00 95.62 82 ALA A O 1
ATOM 695 N N . LYS A 1 83 ? 2.998 21.634 13.449 1.00 95.44 83 LYS A N 1
ATOM 696 C CA . LYS A 1 83 ? 2.044 22.748 13.259 1.00 95.44 83 LYS A CA 1
ATOM 697 C C . LYS A 1 83 ? 2.666 24.131 13.472 1.00 95.44 83 LYS A C 1
ATOM 699 O O . LYS A 1 83 ? 2.146 25.115 12.948 1.00 95.44 83 LYS A O 1
ATOM 704 N N . LYS A 1 84 ? 3.727 24.219 14.278 1.00 95.94 84 LYS A N 1
ATOM 705 C CA . LYS A 1 84 ? 4.434 25.466 14.607 1.00 95.94 84 LYS A CA 1
ATOM 706 C C . LYS A 1 84 ? 5.698 25.671 13.771 1.00 95.94 84 LYS A C 1
ATOM 708 O O . LYS A 1 84 ? 6.318 26.719 13.919 1.00 95.94 84 LYS A O 1
ATOM 713 N N . GLU A 1 85 ? 6.060 24.713 12.921 1.00 94.62 85 GLU A N 1
ATOM 714 C CA . GLU A 1 85 ? 7.270 24.761 12.103 1.00 94.62 85 GLU A CA 1
ATOM 715 C C . GLU A 1 85 ? 7.248 25.959 11.141 1.00 94.62 85 GLU A C 1
ATOM 717 O O . GLU A 1 85 ? 6.247 26.230 10.470 1.00 94.62 85 GLU A O 1
ATOM 722 N N . ARG A 1 86 ? 8.361 26.697 11.105 1.00 94.50 86 ARG A N 1
ATOM 723 C CA . ARG A 1 86 ? 8.562 27.901 10.283 1.00 94.50 86 ARG A CA 1
ATOM 724 C C . ARG A 1 86 ? 9.804 27.816 9.404 1.00 94.50 86 ARG A C 1
ATOM 726 O O . ARG A 1 86 ? 9.963 28.679 8.546 1.00 94.50 86 ARG A O 1
ATOM 733 N N . ASP A 1 87 ? 10.661 26.816 9.602 1.00 95.38 87 ASP A N 1
ATOM 734 C CA . ASP A 1 87 ? 11.817 26.590 8.746 1.00 95.38 87 ASP A CA 1
ATOM 735 C C . ASP A 1 87 ? 11.373 26.393 7.279 1.00 95.38 87 ASP A C 1
ATOM 737 O O . ASP A 1 87 ? 10.454 25.604 7.023 1.00 95.38 87 ASP A O 1
ATOM 741 N N . PRO A 1 88 ? 11.980 27.094 6.302 1.00 92.06 88 PRO A N 1
ATOM 742 C CA . PRO A 1 88 ? 11.547 27.039 4.907 1.00 92.06 88 PRO A CA 1
ATOM 743 C C . PRO A 1 88 ? 11.600 25.651 4.265 1.00 92.06 88 PRO A C 1
ATOM 745 O O . PRO A 1 88 ? 10.825 25.400 3.349 1.00 92.06 88 PRO A O 1
ATOM 748 N N . ILE A 1 89 ? 12.485 24.754 4.712 1.00 91.50 89 ILE A N 1
ATOM 749 C CA . ILE A 1 89 ? 12.580 23.390 4.176 1.00 91.50 89 ILE A CA 1
ATOM 750 C C . ILE A 1 89 ? 11.576 22.489 4.894 1.00 91.50 89 ILE A C 1
ATOM 752 O O . ILE A 1 89 ? 10.730 21.865 4.256 1.00 91.50 89 ILE A O 1
ATOM 756 N N . LYS A 1 90 ? 11.591 22.470 6.230 1.00 91.94 90 LYS A N 1
ATOM 757 C CA . LYS A 1 90 ? 10.725 21.575 7.017 1.00 91.94 90 LYS A CA 1
ATOM 758 C C . LYS A 1 90 ? 9.244 21.908 6.877 1.00 91.94 90 LYS A C 1
ATOM 760 O O . LYS A 1 90 ? 8.409 21.007 6.817 1.00 91.94 90 LYS A O 1
ATOM 765 N N . SER A 1 91 ? 8.902 23.192 6.766 1.00 93.06 91 SER A N 1
ATOM 766 C CA . SER A 1 91 ? 7.509 23.624 6.596 1.00 93.06 91 SER A CA 1
ATOM 767 C C . SER A 1 91 ? 6.864 23.109 5.305 1.00 93.06 91 SER A C 1
ATOM 769 O O . SER A 1 91 ? 5.638 22.971 5.262 1.00 93.06 91 SER A O 1
ATOM 771 N N . GLN A 1 92 ? 7.660 22.754 4.288 1.00 93.19 92 GLN A N 1
ATOM 772 C CA . GLN A 1 92 ? 7.161 22.135 3.056 1.00 93.19 92 GLN A CA 1
ATOM 773 C C . GLN A 1 92 ? 6.623 20.720 3.303 1.00 93.19 92 GLN A C 1
ATOM 775 O O . GLN A 1 92 ? 5.637 20.332 2.679 1.00 93.19 92 GLN A O 1
ATOM 780 N N . ILE A 1 93 ? 7.200 19.978 4.258 1.00 94.38 93 ILE A N 1
ATOM 781 C CA . ILE A 1 93 ? 6.790 18.601 4.580 1.00 94.38 93 ILE A CA 1
ATOM 782 C C . ILE A 1 93 ? 5.878 18.499 5.807 1.00 94.38 93 ILE A C 1
ATOM 784 O O . ILE A 1 93 ? 5.243 17.462 5.992 1.00 94.38 93 ILE A O 1
ATOM 788 N N . SER A 1 94 ? 5.742 19.553 6.625 1.00 94.88 94 SER A N 1
ATOM 789 C CA . SER A 1 94 ? 4.965 19.528 7.882 1.00 94.88 94 SER A CA 1
ATOM 790 C C . SER A 1 94 ? 3.554 18.967 7.725 1.00 94.88 94 SER A C 1
ATOM 792 O O . SER A 1 94 ? 3.047 18.261 8.592 1.00 94.88 94 SER A O 1
ATOM 794 N N . LYS A 1 95 ? 2.905 19.275 6.606 1.00 94.69 95 LYS A N 1
ATOM 795 C CA . LYS A 1 95 ? 1.567 18.790 6.269 1.00 94.69 95 LYS A CA 1
ATOM 796 C C . LYS A 1 95 ? 1.518 17.268 6.092 1.00 94.69 95 LYS A C 1
ATOM 798 O O . LYS A 1 95 ? 0.620 16.629 6.641 1.00 94.69 95 LYS A O 1
ATOM 803 N N . ASN A 1 96 ? 2.493 16.705 5.383 1.00 94.31 96 ASN A N 1
ATOM 804 C CA . ASN A 1 96 ? 2.623 15.263 5.166 1.00 94.31 96 ASN A CA 1
ATOM 805 C C . ASN A 1 96 ? 3.008 14.552 6.465 1.00 94.31 96 ASN A C 1
ATOM 807 O O . ASN A 1 96 ? 2.404 13.540 6.805 1.00 94.31 96 ASN A O 1
ATOM 811 N N . VAL A 1 97 ? 3.929 15.143 7.233 1.00 96.69 97 VAL A N 1
ATOM 812 C CA . VAL A 1 97 ? 4.311 14.674 8.572 1.00 96.69 97 VAL A CA 1
ATOM 813 C C . VAL A 1 97 ? 3.084 14.562 9.477 1.00 96.69 97 VAL A C 1
ATOM 815 O O . VAL A 1 97 ? 2.831 13.508 10.051 1.00 96.69 97 VAL A O 1
ATOM 818 N N . ILE A 1 98 ? 2.273 15.622 9.578 1.00 97.88 98 ILE A N 1
ATOM 819 C CA . ILE A 1 98 ? 1.055 15.619 10.403 1.00 97.88 98 ILE A CA 1
ATOM 820 C C . ILE A 1 98 ? 0.072 14.542 9.932 1.00 97.88 98 ILE A C 1
ATOM 822 O O . ILE A 1 98 ? -0.496 13.839 10.765 1.00 97.88 98 ILE A O 1
ATOM 826 N N . SER A 1 99 ? -0.127 14.417 8.617 1.00 96.81 99 SER A N 1
ATOM 827 C CA . SER A 1 99 ? -1.024 13.417 8.034 1.00 96.81 99 SER A CA 1
ATOM 828 C C . SER A 1 99 ? -0.605 11.991 8.417 1.00 96.81 99 SER A C 1
ATOM 830 O O . SER A 1 99 ? -1.397 11.263 9.016 1.00 96.81 99 SER A O 1
ATOM 832 N N . GLN A 1 100 ? 0.661 11.631 8.193 1.00 97.62 100 GLN A N 1
ATOM 833 C CA . GLN A 1 100 ? 1.198 10.304 8.517 1.00 97.62 100 GLN A CA 1
ATOM 834 C C . GLN A 1 100 ? 1.190 10.009 10.015 1.00 97.62 100 GLN A C 1
ATOM 836 O O . GLN A 1 100 ? 0.878 8.896 10.426 1.00 97.62 100 GLN A O 1
ATOM 841 N N . LEU A 1 101 ? 1.475 11.009 10.850 1.00 98.50 101 LEU A N 1
ATOM 842 C CA . LEU A 1 101 ? 1.399 10.864 12.301 1.00 98.50 101 LEU A CA 1
ATOM 843 C C . LEU A 1 101 ? -0.033 10.579 12.776 1.00 98.50 101 LEU A C 1
ATOM 845 O O . LEU A 1 101 ? -0.226 9.740 13.654 1.00 98.50 101 LEU A O 1
ATOM 849 N N . PHE A 1 102 ? -1.046 11.233 12.198 1.00 98.50 102 PHE A N 1
ATOM 850 C CA . PHE A 1 102 ? -2.441 10.906 12.497 1.00 98.50 102 PHE A CA 1
ATOM 851 C C . PHE A 1 102 ? -2.830 9.511 11.999 1.00 98.50 102 PHE A C 1
ATOM 853 O O . PHE A 1 102 ? -3.472 8.779 12.748 1.00 98.50 102 PHE A O 1
ATOM 860 N N . TYR A 1 103 ? -2.403 9.113 10.799 1.00 98.44 103 TYR A N 1
ATOM 861 C CA . TYR A 1 103 ? -2.672 7.767 10.287 1.00 98.44 103 TYR A CA 1
ATOM 862 C C . TYR A 1 103 ? -2.033 6.692 11.179 1.00 98.44 103 TYR A C 1
ATOM 864 O O . TYR A 1 103 ? -2.691 5.739 11.588 1.00 98.44 103 TYR A O 1
ATOM 872 N N . PHE A 1 104 ? -0.791 6.909 11.616 1.00 98.62 104 PHE A N 1
ATOM 873 C CA . PHE A 1 104 ? -0.116 6.000 12.536 1.00 98.62 104 PHE A CA 1
ATOM 874 C C . PHE A 1 104 ? -0.812 5.913 13.908 1.00 98.62 104 PHE A C 1
ATOM 876 O O . PHE A 1 104 ? -0.941 4.822 14.466 1.00 98.62 104 PHE A O 1
ATOM 883 N N . LYS A 1 105 ? -1.348 7.022 14.446 1.00 98.44 105 LYS A N 1
ATOM 884 C CA . LYS A 1 105 ? -2.231 6.950 15.630 1.00 98.44 105 LYS A CA 1
ATOM 885 C C . LYS A 1 105 ? -3.459 6.088 15.359 1.00 98.44 105 LYS A C 1
ATOM 887 O O . LYS A 1 105 ? -3.823 5.286 16.213 1.00 98.44 105 LYS A O 1
ATOM 892 N N . ALA A 1 106 ? -4.076 6.232 14.187 1.00 98.75 106 ALA A N 1
ATOM 893 C CA . ALA A 1 106 ? -5.239 5.436 13.826 1.00 98.75 106 ALA A CA 1
ATOM 894 C C . ALA A 1 106 ? -4.932 3.934 13.782 1.00 98.75 106 ALA A C 1
ATOM 896 O O . ALA A 1 106 ? -5.756 3.139 14.235 1.00 98.75 106 ALA A O 1
ATOM 897 N N . GLU A 1 107 ? -3.752 3.547 13.299 1.00 98.50 107 GLU A N 1
ATOM 898 C CA . GLU A 1 107 ? -3.280 2.160 13.341 1.00 98.50 107 GLU A CA 1
ATOM 899 C C . GLU A 1 107 ? -3.113 1.635 14.767 1.00 98.50 107 GLU A C 1
ATOM 901 O O . GLU A 1 107 ? -3.549 0.522 15.071 1.00 98.50 107 GLU A O 1
ATOM 906 N N . ILE A 1 108 ? -2.498 2.425 15.656 1.00 98.44 108 ILE A N 1
ATOM 907 C CA . ILE A 1 108 ? -2.345 2.041 17.066 1.00 98.44 108 ILE A CA 1
ATOM 908 C C . ILE A 1 108 ? -3.723 1.873 17.715 1.00 98.44 108 ILE A C 1
ATOM 910 O O . ILE A 1 108 ? -3.973 0.853 18.359 1.00 98.44 108 ILE A O 1
ATOM 914 N N . ASP A 1 109 ? -4.627 2.835 17.518 1.00 98.69 109 ASP A N 1
ATOM 915 C CA . ASP A 1 109 ? -5.990 2.785 18.048 1.00 98.69 109 ASP A CA 1
ATOM 916 C C . ASP A 1 109 ? -6.759 1.564 17.512 1.00 98.69 109 ASP A C 1
ATOM 918 O O . ASP A 1 109 ? -7.394 0.850 18.293 1.00 98.69 109 ASP A O 1
ATOM 922 N N . TYR A 1 110 ? -6.636 1.253 16.215 1.00 98.56 110 TYR A N 1
ATOM 923 C CA . TYR A 1 110 ? -7.247 0.068 15.604 1.00 98.56 110 TYR A CA 1
ATOM 924 C C . TYR A 1 110 ? -6.750 -1.227 16.258 1.00 98.56 110 TYR A C 1
ATOM 926 O O . TYR A 1 110 ? -7.562 -2.045 16.695 1.00 98.56 110 TYR A O 1
ATOM 934 N N . ARG A 1 111 ? -5.424 -1.390 16.412 1.00 97.31 111 ARG A N 1
ATOM 935 C CA . ARG A 1 111 ? -4.821 -2.558 17.087 1.00 97.31 111 ARG A CA 1
ATOM 936 C C . ARG A 1 111 ? -5.259 -2.689 18.548 1.00 97.31 111 ARG A C 1
ATOM 938 O O . ARG A 1 111 ? -5.306 -3.795 19.076 1.00 97.31 111 ARG A O 1
ATOM 945 N N . GLN A 1 112 ? -5.596 -1.578 19.200 1.00 97.25 112 GLN A N 1
ATOM 946 C CA . GLN A 1 112 ? -6.101 -1.545 20.575 1.00 97.25 112 GLN A CA 1
ATOM 947 C C . GLN A 1 112 ? -7.621 -1.738 20.692 1.00 97.25 112 GLN A C 1
ATOM 949 O O . GLN A 1 112 ? -8.150 -1.687 21.803 1.00 97.25 112 GLN A O 1
ATOM 954 N N . GLY A 1 113 ? -8.337 -1.931 19.581 1.00 97.81 113 GLY A N 1
ATOM 955 C CA . GLY A 1 113 ? -9.795 -2.052 19.571 1.00 97.81 113 GLY A CA 1
ATOM 956 C C . GLY A 1 113 ? -10.545 -0.728 19.767 1.00 97.81 113 GLY A C 1
ATOM 957 O O . GLY A 1 113 ? -11.757 -0.733 19.981 1.00 97.81 113 GLY A O 1
ATOM 958 N N . LYS A 1 114 ? -9.847 0.410 19.691 1.00 98.50 114 LYS A N 1
ATOM 959 C CA . LYS A 1 114 ? -10.395 1.769 19.806 1.00 98.50 114 LYS A CA 1
ATOM 960 C C . LYS A 1 114 ? -10.825 2.288 18.437 1.00 98.50 114 LYS A C 1
ATOM 962 O O . LYS A 1 114 ? -10.246 3.211 17.864 1.00 98.50 114 LYS A O 1
ATOM 967 N N . TYR A 1 115 ? -11.813 1.620 17.855 1.00 98.69 115 TYR A N 1
ATOM 968 C CA . TYR A 1 115 ? -12.165 1.830 16.450 1.00 98.69 115 TYR A CA 1
ATOM 969 C C . TYR A 1 115 ? -12.733 3.228 16.167 1.00 98.69 115 TYR A C 1
ATOM 971 O O . TYR A 1 115 ? -12.549 3.770 15.080 1.00 98.69 115 TYR A O 1
ATOM 979 N N . GLN A 1 116 ? -13.410 3.844 17.140 1.00 98.62 116 GLN A N 1
ATOM 980 C CA . GLN A 1 116 ? -13.967 5.185 16.962 1.00 98.62 116 GLN A CA 1
ATOM 981 C C . GLN A 1 116 ? -12.857 6.248 16.931 1.00 98.62 116 GLN A C 1
ATOM 983 O O . GLN A 1 116 ? -12.866 7.127 16.071 1.00 98.62 116 GLN A O 1
ATOM 988 N N . GLU A 1 117 ? -11.868 6.124 17.812 1.00 98.62 117 GLU A N 1
ATOM 989 C CA . GLU A 1 117 ? -10.680 6.973 17.863 1.00 98.62 117 GLU A CA 1
ATOM 990 C C . GLU A 1 117 ? -9.805 6.785 16.619 1.00 98.62 117 GLU A C 1
ATOM 992 O O . GLU A 1 117 ? -9.315 7.765 16.052 1.00 98.62 117 GLU A O 1
ATOM 997 N N . SER A 1 118 ? -9.685 5.542 16.137 1.00 98.75 118 SER A N 1
ATOM 998 C CA . SER A 1 118 ? -9.025 5.234 14.867 1.00 98.75 118 SER A CA 1
ATOM 999 C C . SER A 1 118 ? -9.687 5.975 13.701 1.00 98.75 118 SER A C 1
ATOM 1001 O O . SER A 1 118 ? -9.009 6.700 12.974 1.00 98.75 118 SER A O 1
ATOM 1003 N N . ILE A 1 119 ? -11.019 5.900 13.580 1.00 98.69 119 ILE A N 1
ATOM 1004 C CA . ILE A 1 119 ? -11.786 6.638 12.562 1.00 98.69 119 ILE A CA 1
ATOM 1005 C C . ILE A 1 119 ? -11.517 8.146 12.643 1.00 98.69 119 ILE A C 1
ATOM 1007 O O . ILE A 1 119 ? -11.237 8.781 11.626 1.00 98.69 119 ILE A O 1
ATOM 1011 N N . GLU A 1 120 ? -11.578 8.738 13.838 1.00 98.31 120 GLU A N 1
ATOM 1012 C CA . GLU A 1 120 ? -11.307 10.169 14.012 1.00 98.31 120 GLU A CA 1
ATOM 1013 C C . GLU A 1 120 ? -9.899 10.559 13.561 1.00 98.31 120 GLU A C 1
ATOM 1015 O O . GLU A 1 120 ? -9.707 11.633 12.987 1.00 98.31 120 GLU A O 1
ATOM 1020 N N . ASN A 1 121 ? -8.911 9.711 13.837 1.00 98.44 121 ASN A N 1
ATOM 1021 C CA . ASN A 1 121 ? -7.536 9.947 13.429 1.00 98.44 121 ASN A CA 1
ATOM 1022 C C . ASN A 1 121 ? -7.349 9.784 11.910 1.00 98.44 121 ASN A C 1
ATOM 1024 O O . ASN A 1 121 ? -6.619 10.588 11.338 1.00 98.44 121 ASN A O 1
ATOM 1028 N N . ILE A 1 122 ? -8.079 8.891 11.229 1.00 98.31 122 ILE A N 1
ATOM 1029 C CA . ILE A 1 122 ? -8.083 8.813 9.751 1.00 98.31 122 ILE A CA 1
ATOM 1030 C C . ILE A 1 122 ? -8.688 10.084 9.129 1.00 98.31 122 ILE A C 1
ATOM 1032 O O . ILE A 1 122 ? -8.139 10.669 8.199 1.00 98.31 122 ILE A O 1
ATOM 1036 N N . TYR A 1 123 ? -9.785 10.612 9.679 1.00 97.38 123 TYR A N 1
ATOM 1037 C CA . TYR A 1 123 ? -10.309 11.901 9.203 1.00 97.38 123 TYR A CA 1
ATOM 1038 C C . TYR A 1 123 ? -9.315 13.052 9.422 1.00 97.38 123 TYR A C 1
ATOM 1040 O O . TYR A 1 123 ? -9.238 13.976 8.610 1.00 97.38 123 TYR A O 1
ATOM 1048 N N . LYS A 1 124 ? -8.532 13.001 10.507 1.00 96.69 124 LYS A N 1
ATOM 1049 C CA . LYS A 1 124 ? -7.471 13.980 10.779 1.00 96.69 124 LYS A CA 1
ATOM 1050 C C . LYS A 1 124 ? -6.238 13.775 9.902 1.00 96.69 124 LYS A C 1
ATOM 1052 O O . LYS A 1 124 ? -5.580 14.775 9.633 1.00 96.69 124 LYS A O 1
ATOM 1057 N N . SER A 1 125 ? -5.912 12.560 9.449 1.00 95.94 125 SER A N 1
ATOM 1058 C CA . SER A 1 125 ? -4.821 12.333 8.486 1.00 95.94 125 SER A CA 1
ATOM 1059 C C . SER A 1 125 ? -5.188 12.887 7.112 1.00 95.94 125 SER A C 1
ATOM 1061 O O . SER A 1 125 ? -4.366 13.539 6.468 1.00 95.94 125 SER A O 1
ATOM 1063 N N . ASN A 1 126 ? -6.453 12.744 6.720 1.00 91.44 126 ASN A N 1
ATOM 1064 C CA . ASN A 1 126 ? -6.988 13.167 5.430 1.00 91.44 126 ASN A CA 1
ATOM 1065 C C . ASN A 1 126 ? -7.512 14.629 5.426 1.00 91.44 126 ASN A C 1
ATOM 1067 O O . ASN A 1 126 ? -8.306 15.047 4.591 1.00 91.44 126 ASN A O 1
ATOM 1071 N N . PHE A 1 127 ? -7.049 15.481 6.346 1.00 86.81 127 PHE A N 1
ATOM 1072 C CA . PHE A 1 127 ? -7.537 16.867 6.475 1.00 86.81 127 PHE A CA 1
ATOM 1073 C C . PHE A 1 127 ? -7.312 17.761 5.237 1.00 86.81 127 PHE A C 1
ATOM 1075 O O . PHE A 1 127 ? -7.835 18.875 5.172 1.00 86.81 127 PHE A O 1
ATOM 1082 N N . GLN A 1 128 ? -6.482 17.319 4.289 1.00 83.19 128 GLN A N 1
ATOM 1083 C CA . GLN A 1 128 ? -6.120 18.077 3.091 1.00 83.19 128 GLN A CA 1
ATOM 1084 C C . GLN A 1 128 ? -6.988 17.749 1.879 1.00 83.19 128 GLN A C 1
ATOM 1086 O O . GLN A 1 128 ? -7.032 18.560 0.951 1.00 83.19 128 GLN A O 1
ATOM 1091 N N . PHE A 1 129 ? -7.674 16.604 1.872 1.00 83.31 129 PHE A N 1
ATOM 1092 C CA . PHE A 1 129 ? -8.472 16.188 0.728 1.00 83.31 129 PHE A CA 1
ATOM 1093 C C . PHE A 1 129 ? -9.963 16.275 1.039 1.00 83.31 129 PHE A C 1
ATOM 1095 O O . PHE A 1 129 ? -10.424 16.179 2.173 1.00 83.31 129 PHE A O 1
ATOM 1102 N N . LYS A 1 130 ? -10.743 16.512 -0.015 1.00 83.38 130 LYS A N 1
ATOM 1103 C CA . LYS A 1 130 ? -12.201 16.638 0.083 1.00 83.38 130 LYS A CA 1
ATOM 1104 C C . LYS A 1 130 ? -12.897 15.274 0.178 1.00 83.38 130 LYS A C 1
ATOM 1106 O O . LYS A 1 130 ? -14.042 15.201 0.618 1.00 83.38 130 LYS A O 1
ATOM 1111 N N . HIS A 1 131 ? -12.228 14.217 -0.276 1.00 87.25 131 HIS A N 1
ATOM 1112 C CA . HIS A 1 131 ? -12.784 12.879 -0.428 1.00 87.25 131 HIS A CA 1
ATOM 1113 C C . HIS A 1 131 ? -11.793 11.837 0.084 1.00 87.25 131 HIS A C 1
ATOM 1115 O O . HIS A 1 131 ? -10.592 11.982 -0.124 1.00 87.25 131 HIS A O 1
ATOM 1121 N N . ILE A 1 132 ? -12.319 10.787 0.718 1.00 90.06 132 ILE A N 1
ATOM 1122 C CA . ILE A 1 132 ? -11.525 9.678 1.245 1.00 90.06 132 ILE A CA 1
ATOM 1123 C C . ILE A 1 132 ? -11.530 8.528 0.239 1.00 90.06 132 ILE A C 1
ATOM 1125 O O . ILE A 1 132 ? -12.593 8.030 -0.139 1.00 90.06 132 ILE A O 1
ATOM 1129 N N . HIS A 1 133 ? -10.337 8.119 -0.180 1.00 91.56 133 HIS A N 1
ATOM 1130 C CA . HIS A 1 133 ? -10.095 7.067 -1.165 1.00 91.56 133 HIS A CA 1
ATOM 1131 C C . HIS A 1 133 ? -8.872 6.229 -0.759 1.00 91.56 133 HIS A C 1
ATOM 1133 O O . HIS A 1 133 ? -8.254 6.498 0.272 1.00 91.56 133 HIS A O 1
ATOM 1139 N N . SER A 1 134 ? -8.508 5.232 -1.572 1.00 92.38 134 SER A N 1
ATOM 1140 C CA . SER A 1 134 ? -7.272 4.452 -1.404 1.00 92.38 134 SER A CA 1
ATOM 1141 C C . SER A 1 134 ? -7.131 3.812 -0.005 1.00 92.38 134 SER A C 1
ATOM 1143 O O . SER A 1 134 ? -8.068 3.173 0.484 1.00 92.38 134 SER A O 1
ATOM 1145 N N . ASP A 1 135 ? -5.968 3.945 0.635 1.00 95.00 135 ASP A N 1
ATOM 1146 C CA . ASP A 1 135 ? -5.653 3.283 1.905 1.00 95.00 135 ASP A CA 1
ATOM 1147 C C . ASP A 1 135 ? -6.506 3.803 3.066 1.00 95.00 135 ASP A C 1
ATOM 1149 O O . ASP A 1 135 ? -7.040 3.001 3.830 1.00 95.00 135 ASP A O 1
ATOM 1153 N N . ASP A 1 136 ? -6.754 5.116 3.135 1.00 96.56 136 ASP A N 1
ATOM 1154 C CA . ASP A 1 136 ? -7.634 5.714 4.149 1.00 96.56 136 ASP A CA 1
ATOM 1155 C C . ASP A 1 136 ? -9.055 5.130 4.082 1.00 96.56 136 ASP A C 1
ATOM 1157 O O . ASP A 1 136 ? -9.667 4.826 5.109 1.00 96.56 136 ASP A O 1
ATOM 1161 N N . ALA A 1 137 ? -9.593 4.939 2.871 1.00 97.75 137 ALA A N 1
ATOM 1162 C CA . ALA A 1 137 ? -10.909 4.329 2.687 1.00 97.75 137 ALA A CA 1
ATOM 1163 C C . ALA A 1 137 ? -10.914 2.858 3.134 1.00 97.75 137 ALA A C 1
ATOM 1165 O O . ALA A 1 137 ? -11.843 2.411 3.808 1.00 97.75 137 ALA A O 1
ATOM 1166 N N . THR A 1 138 ? -9.844 2.121 2.835 1.00 98.19 138 THR A N 1
ATOM 1167 C CA . THR A 1 138 ? -9.679 0.730 3.281 1.00 98.19 138 THR A CA 1
ATOM 1168 C C . THR A 1 138 ? -9.610 0.641 4.812 1.00 98.19 138 THR A C 1
ATOM 1170 O O . THR A 1 138 ? -10.309 -0.171 5.421 1.00 98.19 138 THR A O 1
ATOM 1173 N N . ALA A 1 139 ? -8.847 1.529 5.454 1.00 98.44 139 ALA A N 1
ATOM 1174 C CA . ALA A 1 139 ? -8.727 1.634 6.907 1.00 98.44 139 ALA A CA 1
ATOM 1175 C C . ALA A 1 139 ? -10.060 1.989 7.595 1.00 98.44 139 ALA A C 1
ATOM 1177 O O . ALA A 1 139 ? -10.405 1.425 8.642 1.00 98.44 139 ALA A O 1
ATOM 1178 N N . LEU A 1 140 ? -10.858 2.886 7.001 1.00 98.62 140 LEU A N 1
ATOM 1179 C CA . LEU A 1 140 ? -12.213 3.172 7.481 1.00 98.62 140 LEU A CA 1
ATOM 1180 C C . LEU A 1 140 ? -13.126 1.954 7.341 1.00 98.62 140 LEU A C 1
ATOM 1182 O O . LEU A 1 140 ? -13.843 1.623 8.287 1.00 98.62 140 LEU A O 1
ATOM 1186 N N . ALA A 1 141 ? -13.084 1.258 6.203 1.00 98.69 141 ALA A N 1
ATOM 1187 C CA . ALA A 1 141 ? -13.869 0.045 6.003 1.00 98.69 141 ALA A CA 1
ATOM 1188 C C . ALA A 1 141 ? -13.534 -1.028 7.054 1.00 98.69 141 ALA A C 1
ATOM 1190 O O . ALA A 1 141 ? -14.451 -1.606 7.645 1.00 98.69 141 ALA A O 1
ATOM 1191 N N . ALA A 1 142 ? -12.247 -1.231 7.357 1.00 98.69 142 ALA A N 1
ATOM 1192 C CA . ALA A 1 142 ? -11.791 -2.148 8.402 1.00 98.69 142 ALA A CA 1
ATOM 1193 C C . ALA A 1 142 ? -12.372 -1.798 9.783 1.00 98.69 142 ALA A C 1
ATOM 1195 O O . ALA A 1 142 ? -12.953 -2.659 10.450 1.00 98.69 142 ALA A O 1
ATOM 1196 N N . ASN A 1 143 ? -12.315 -0.524 10.182 1.00 98.81 143 ASN A N 1
ATOM 1197 C CA . ASN A 1 143 ? -12.935 -0.051 11.423 1.00 98.81 143 ASN A CA 1
ATOM 1198 C C . ASN A 1 143 ? -14.451 -0.290 11.453 1.00 98.81 143 ASN A C 1
ATOM 1200 O O . ASN A 1 143 ? -14.995 -0.774 12.449 1.00 98.81 143 ASN A O 1
ATOM 1204 N N . TYR A 1 144 ? -15.157 0.028 10.366 1.00 98.69 144 TYR A N 1
ATOM 1205 C CA . TYR A 1 144 ? -16.610 -0.118 10.323 1.00 98.69 144 TYR A CA 1
ATOM 1206 C C . TYR A 1 144 ? -17.074 -1.574 10.347 1.00 98.69 144 TYR A C 1
ATOM 1208 O O . TYR A 1 144 ? -18.122 -1.842 10.939 1.00 98.69 144 TYR A O 1
ATOM 1216 N N . ILE A 1 145 ? -16.293 -2.516 9.809 1.00 98.44 145 ILE A N 1
ATOM 1217 C CA . ILE A 1 145 ? -16.551 -3.951 9.994 1.00 98.44 145 ILE A CA 1
ATOM 1218 C C . ILE A 1 145 ? -16.450 -4.340 11.467 1.00 98.44 145 ILE A C 1
ATOM 1220 O O . ILE A 1 145 ? -17.373 -4.965 11.993 1.00 98.44 145 ILE A O 1
ATOM 1224 N N . LYS A 1 146 ? -15.401 -3.905 12.177 1.00 98.25 146 LYS A N 1
ATOM 1225 C CA . LYS A 1 146 ? -15.261 -4.185 13.617 1.00 98.25 146 LYS A CA 1
ATOM 1226 C C . LYS A 1 146 ? -16.398 -3.574 14.448 1.00 98.25 146 LYS A C 1
ATOM 1228 O O . LYS A 1 146 ? -16.826 -4.163 15.439 1.00 98.25 146 LYS A O 1
ATOM 1233 N N . LEU A 1 147 ? -16.949 -2.442 14.005 1.00 98.19 147 LEU A N 1
ATOM 1234 C CA . LEU A 1 147 ? -18.130 -1.794 14.592 1.00 98.19 147 LEU A CA 1
ATOM 1235 C C . LEU A 1 147 ? -19.477 -2.361 14.102 1.00 98.19 147 LEU A C 1
ATOM 1237 O O . LEU A 1 147 ? -20.522 -1.824 14.471 1.00 98.19 147 LEU A O 1
ATOM 1241 N N . LYS A 1 148 ? -19.481 -3.418 13.277 1.00 97.69 148 LYS A N 1
ATOM 1242 C CA . LYS A 1 148 ? -20.681 -4.041 12.682 1.00 97.69 148 LYS A CA 1
ATOM 1243 C C . LYS A 1 148 ? -21.543 -3.075 11.852 1.00 97.69 148 LYS A C 1
ATOM 1245 O O . LYS A 1 148 ? -22.753 -3.257 11.723 1.00 97.69 148 LYS A O 1
ATOM 1250 N N . LYS A 1 149 ? -20.932 -2.037 11.274 1.00 98.31 149 LYS A N 1
ATOM 1251 C CA . LYS A 1 149 ? -21.574 -1.053 10.387 1.00 98.31 149 LYS A CA 1
ATOM 1252 C C . LYS A 1 149 ? -21.313 -1.420 8.923 1.00 98.31 149 LYS A C 1
ATOM 1254 O O . LYS A 1 149 ? -20.633 -0.695 8.201 1.00 98.31 149 LYS A O 1
ATOM 1259 N N . ASN A 1 150 ? -21.858 -2.558 8.495 1.00 97.69 150 ASN A N 1
ATOM 1260 C CA . ASN A 1 150 ? -21.529 -3.193 7.212 1.00 97.69 150 ASN A CA 1
ATOM 1261 C C . ASN A 1 150 ? -21.822 -2.308 5.988 1.00 97.69 150 ASN A C 1
ATOM 1263 O O . ASN A 1 150 ? -21.008 -2.258 5.072 1.00 97.69 150 ASN A O 1
ATOM 1267 N N . GLU A 1 151 ? -22.936 -1.571 5.984 1.00 97.56 151 GLU A N 1
ATOM 1268 C CA . GLU A 1 151 ? -23.276 -0.653 4.882 1.00 97.56 151 GLU A CA 1
ATOM 1269 C C . GLU A 1 151 ? -22.260 0.489 4.752 1.00 97.56 151 GLU A C 1
ATOM 1271 O O . GLU A 1 151 ? -21.816 0.833 3.658 1.00 97.56 151 GLU A O 1
ATOM 1276 N N . MET A 1 152 ? -21.820 1.036 5.890 1.00 97.88 152 MET A N 1
ATOM 1277 C CA . MET A 1 152 ? -20.788 2.072 5.904 1.00 97.88 152 MET A CA 1
ATOM 1278 C C . MET A 1 152 ? -19.452 1.507 5.428 1.00 97.88 152 MET A C 1
ATOM 1280 O O . MET A 1 152 ? -18.816 2.114 4.569 1.00 97.88 152 MET A O 1
ATOM 1284 N N . ALA A 1 153 ? -19.057 0.324 5.909 1.00 98.44 153 ALA A N 1
ATOM 1285 C CA . ALA A 1 153 ? -17.851 -0.344 5.430 1.00 98.44 153 ALA A CA 1
ATOM 1286 C C . ALA A 1 153 ? -17.878 -0.536 3.906 1.00 98.44 153 ALA A C 1
ATOM 1288 O O . ALA A 1 153 ? -16.903 -0.211 3.232 1.00 98.44 153 ALA A O 1
ATOM 1289 N N . LYS A 1 154 ? -19.014 -0.977 3.350 1.00 97.88 154 LYS A N 1
ATOM 1290 C CA . LYS A 1 154 ? -19.172 -1.161 1.906 1.00 97.88 154 LYS A CA 1
ATOM 1291 C C . LYS A 1 154 ? -19.019 0.143 1.127 1.00 97.88 154 LYS A C 1
ATOM 1293 O O . LYS A 1 154 ? -18.334 0.150 0.108 1.00 97.88 154 LYS A O 1
ATOM 1298 N N . SER A 1 155 ? -19.599 1.238 1.620 1.00 97.44 155 SER A N 1
ATOM 1299 C CA . SER A 1 155 ? -19.468 2.552 0.976 1.00 97.44 155 SER A CA 1
ATOM 1300 C C . SER A 1 155 ? -18.011 3.022 0.880 1.00 97.44 155 SER A C 1
ATOM 1302 O O . SER A 1 155 ? -17.617 3.574 -0.145 1.00 97.44 155 SER A O 1
ATOM 1304 N N . PHE A 1 156 ? -17.193 2.736 1.898 1.00 98.12 156 PHE A N 1
ATOM 1305 C CA . PHE A 1 156 ? -15.765 3.045 1.869 1.00 98.12 156 PHE A CA 1
ATOM 1306 C C . PHE A 1 156 ? -14.973 2.087 0.983 1.00 98.12 156 PHE A C 1
ATOM 1308 O O . PHE A 1 156 ? -14.095 2.541 0.262 1.00 98.12 156 PHE A O 1
ATOM 1315 N N . ILE A 1 157 ? -15.320 0.795 0.936 1.00 97.81 157 ILE A N 1
ATOM 1316 C CA . ILE A 1 157 ? -14.747 -0.112 -0.071 1.00 97.81 157 ILE A CA 1
ATOM 1317 C C . ILE A 1 157 ? -14.983 0.428 -1.485 1.00 97.81 157 ILE A C 1
ATOM 1319 O O . ILE A 1 157 ? -14.061 0.463 -2.297 1.00 97.81 157 ILE A O 1
ATOM 1323 N N . ASP A 1 158 ? -16.191 0.906 -1.777 1.00 95.56 158 ASP A N 1
ATOM 1324 C CA . ASP A 1 158 ? -16.514 1.469 -3.089 1.00 95.56 158 ASP A CA 1
ATOM 1325 C C . ASP A 1 158 ? -15.760 2.775 -3.379 1.00 95.56 158 ASP A C 1
ATOM 1327 O O . ASP A 1 158 ? -15.442 3.048 -4.540 1.00 95.56 158 ASP A O 1
ATOM 1331 N N . SER A 1 159 ? -15.412 3.551 -2.345 1.00 96.06 159 SER A N 1
ATOM 1332 C CA . SER A 1 159 ? -14.646 4.793 -2.488 1.00 96.06 159 SER A CA 1
ATOM 1333 C C . SER A 1 159 ? -13.134 4.591 -2.633 1.00 96.06 159 SER A C 1
ATOM 1335 O O . SER A 1 159 ? -12.449 5.541 -3.009 1.00 96.06 159 SER A O 1
ATOM 1337 N N . ILE A 1 160 ? -12.602 3.379 -2.408 1.00 95.69 160 ILE A N 1
ATOM 1338 C CA . ILE A 1 160 ? -11.184 3.059 -2.671 1.00 95.69 160 ILE A CA 1
ATOM 1339 C C . ILE A 1 160 ? -10.835 3.341 -4.142 1.00 95.69 160 ILE A C 1
ATOM 1341 O O . ILE A 1 160 ? -9.771 3.890 -4.425 1.00 95.69 160 ILE A O 1
ATOM 1345 N N . GLY A 1 161 ? -11.744 2.992 -5.060 1.00 89.38 161 GLY A N 1
ATOM 1346 C CA . GLY A 1 161 ? -11.564 3.108 -6.506 1.00 89.38 161 GLY A CA 1
ATOM 1347 C C . GLY A 1 161 ? -11.136 1.791 -7.159 1.00 89.38 161 GLY A C 1
ATOM 1348 O O . GLY A 1 161 ? -10.097 1.215 -6.837 1.00 89.38 161 GLY A O 1
ATOM 1349 N N . LYS A 1 162 ? -11.933 1.320 -8.128 1.00 88.38 162 LYS A N 1
ATOM 1350 C CA . LYS A 1 162 ? -11.589 0.148 -8.949 1.00 88.38 162 LYS A CA 1
ATOM 1351 C C . LYS A 1 162 ? -10.251 0.375 -9.651 1.00 88.38 162 LYS A C 1
ATOM 1353 O O . LYS A 1 162 ? -10.008 1.456 -10.175 1.00 88.38 162 LYS A O 1
ATOM 1358 N N . GLY A 1 163 ? -9.407 -0.651 -9.694 1.00 83.62 163 GLY A N 1
ATOM 1359 C CA . GLY A 1 163 ? -8.060 -0.543 -10.262 1.00 83.62 163 GLY A CA 1
ATOM 1360 C C . GLY A 1 163 ? -6.977 -0.274 -9.220 1.00 83.62 163 GLY A C 1
ATOM 1361 O O . GLY A 1 163 ? -5.845 -0.699 -9.433 1.00 83.62 163 GLY A O 1
ATOM 1362 N N . PHE A 1 164 ? -7.313 0.342 -8.081 1.00 90.25 164 PHE A N 1
ATOM 1363 C CA . PHE A 1 164 ? -6.356 0.565 -6.999 1.00 90.25 164 PHE A CA 1
ATOM 1364 C C . PHE A 1 164 ? -5.874 -0.763 -6.408 1.00 90.25 164 PHE A C 1
ATOM 1366 O O . PHE A 1 164 ? -6.643 -1.728 -6.360 1.00 90.25 164 PHE A O 1
ATOM 1373 N N . TYR A 1 165 ? -4.612 -0.812 -5.965 1.00 89.19 165 TYR A N 1
ATOM 1374 C CA . TYR A 1 165 ? -3.937 -2.078 -5.681 1.00 89.19 165 TYR A CA 1
ATOM 1375 C C . TYR A 1 165 ? -4.731 -2.946 -4.698 1.00 89.19 165 TYR A C 1
ATOM 1377 O O . TYR A 1 165 ? -4.998 -4.093 -5.007 1.00 89.19 165 TYR A O 1
ATOM 1385 N N . ILE A 1 166 ? -5.211 -2.411 -3.578 1.00 93.50 166 ILE A N 1
ATOM 1386 C CA . ILE A 1 166 ? -5.880 -3.217 -2.546 1.00 93.50 166 ILE A CA 1
ATOM 1387 C C . ILE A 1 166 ? -7.390 -3.440 -2.760 1.00 93.50 166 ILE A C 1
ATOM 1389 O O . ILE A 1 166 ? -7.989 -4.248 -2.050 1.00 93.50 166 ILE A O 1
ATOM 1393 N N . TYR A 1 167 ? -8.025 -2.765 -3.728 1.00 96.12 167 TYR A N 1
ATOM 1394 C CA . TYR A 1 167 ? -9.493 -2.720 -3.857 1.00 96.12 167 TYR A CA 1
ATOM 1395 C C . TYR A 1 167 ? -10.146 -4.109 -3.884 1.00 96.12 167 TYR A C 1
ATOM 1397 O O . TYR A 1 167 ? -11.029 -4.398 -3.074 1.00 96.12 167 TYR A O 1
ATOM 1405 N N . ASP A 1 168 ? -9.699 -4.974 -4.798 1.00 96.75 168 ASP A N 1
ATOM 1406 C CA . ASP A 1 168 ? -10.313 -6.288 -4.996 1.00 96.75 168 ASP A CA 1
ATOM 1407 C C . ASP A 1 168 ? -10.103 -7.174 -3.756 1.00 96.75 168 ASP A C 1
ATOM 1409 O O . ASP A 1 168 ? -11.013 -7.881 -3.322 1.00 96.75 168 ASP A O 1
ATOM 1413 N N . TYR A 1 169 ? -8.935 -7.078 -3.112 1.00 96.94 169 TYR A N 1
ATOM 1414 C CA . TYR A 1 169 ? -8.659 -7.829 -1.890 1.00 96.94 169 TYR A CA 1
ATOM 1415 C C . TYR A 1 169 ? -9.556 -7.387 -0.726 1.00 96.94 169 TYR A C 1
ATOM 1417 O O . TYR A 1 169 ? -10.176 -8.226 -0.065 1.00 96.94 169 TYR A O 1
ATOM 1425 N N . ALA A 1 170 ? -9.696 -6.075 -0.526 1.00 98.00 170 ALA A N 1
ATOM 1426 C CA . ALA A 1 170 ? -10.551 -5.507 0.509 1.00 98.00 170 ALA A CA 1
ATOM 1427 C C . ALA A 1 170 ? -12.038 -5.838 0.279 1.00 98.00 170 ALA A C 1
ATOM 1429 O O . ALA A 1 170 ? -12.758 -6.145 1.231 1.00 98.00 170 ALA A O 1
ATOM 1430 N N . LEU A 1 171 ? -12.495 -5.857 -0.979 1.00 98.38 171 LEU A N 1
ATOM 1431 C CA . LEU A 1 171 ? -13.851 -6.277 -1.343 1.00 98.38 171 LEU A CA 1
ATOM 1432 C C . LEU A 1 171 ? -14.097 -7.764 -1.043 1.00 98.38 171 LEU A C 1
ATOM 1434 O O . LEU A 1 171 ? -15.159 -8.120 -0.528 1.00 98.38 171 LEU A O 1
ATOM 1438 N N . GLY A 1 172 ? -13.117 -8.625 -1.326 1.00 98.19 172 GLY A N 1
ATOM 1439 C CA . GLY A 1 172 ? -13.168 -10.034 -0.940 1.00 98.19 172 GLY A CA 1
ATOM 1440 C C . GLY A 1 172 ? -13.277 -10.197 0.577 1.00 98.19 172 GLY A C 1
ATOM 1441 O O . GLY A 1 172 ? -14.197 -10.864 1.053 1.00 98.19 172 GLY A O 1
ATOM 1442 N N . ASN A 1 173 ? -12.410 -9.513 1.342 1.00 98.38 173 ASN A N 1
ATOM 1443 C CA . ASN A 1 173 ? -12.452 -9.555 2.808 1.00 98.38 173 ASN A CA 1
ATOM 1444 C C . ASN A 1 173 ? -13.785 -9.038 3.363 1.00 98.38 173 ASN A C 1
ATOM 1446 O O . ASN A 1 173 ? -14.297 -9.596 4.332 1.00 98.38 173 ASN A O 1
ATOM 1450 N N . TYR A 1 174 ? -14.366 -7.999 2.754 1.00 98.56 174 TYR A N 1
ATOM 1451 C CA . TYR A 1 174 ? -15.681 -7.485 3.129 1.00 98.56 174 TYR A CA 1
ATOM 1452 C C . TYR A 1 174 ? -16.756 -8.568 3.010 1.00 98.56 174 TYR A C 1
ATOM 1454 O O . TYR A 1 174 ? -17.458 -8.837 3.986 1.00 98.56 174 TYR A O 1
ATOM 1462 N N . TYR A 1 175 ? -16.878 -9.208 1.840 1.00 98.56 175 TYR A N 1
ATOM 1463 C CA . TYR A 1 175 ? -17.896 -10.240 1.630 1.00 98.56 175 TYR A CA 1
ATOM 1464 C C . TYR A 1 175 ? -17.702 -11.424 2.569 1.00 98.56 175 TYR A C 1
ATOM 1466 O O . TYR A 1 175 ? -18.680 -11.965 3.084 1.00 98.56 175 TYR A O 1
ATOM 1474 N N . GLU A 1 176 ? -16.448 -11.787 2.825 1.00 97.94 176 GLU A N 1
ATOM 1475 C CA . GLU A 1 176 ? -16.108 -12.832 3.777 1.00 97.94 176 GLU A CA 1
ATOM 1476 C C . GLU A 1 176 ? -16.564 -12.461 5.196 1.00 97.94 176 GLU A C 1
ATOM 1478 O O . GLU A 1 176 ? -17.284 -13.228 5.837 1.00 97.94 176 GLU A O 1
ATOM 1483 N N . SER A 1 177 ? -16.253 -11.233 5.624 1.00 97.81 177 SER A N 1
ATOM 1484 C CA . SER A 1 177 ? -16.570 -10.690 6.950 1.00 97.81 177 SER A CA 1
ATOM 1485 C C . SER A 1 177 ? -18.063 -10.596 7.242 1.00 97.81 177 SER A C 1
ATOM 1487 O O . SER A 1 177 ? -18.476 -10.720 8.394 1.00 97.81 177 SER A O 1
ATOM 1489 N N . VAL A 1 178 ? -18.888 -10.377 6.215 1.00 97.19 178 VAL A N 1
ATOM 1490 C CA . VAL A 1 178 ? -20.354 -10.336 6.350 1.00 97.19 178 VAL A CA 1
ATOM 1491 C C . VAL A 1 178 ? -21.014 -11.704 6.133 1.00 97.19 178 VAL A C 1
ATOM 1493 O O . VAL A 1 178 ? -22.238 -11.794 6.079 1.00 97.19 178 VAL A O 1
ATOM 1496 N N . GLY A 1 179 ? -20.224 -12.776 6.006 1.00 95.94 179 GLY A N 1
ATOM 1497 C CA . GLY A 1 179 ? -20.710 -14.151 5.866 1.00 95.94 179 GLY A CA 1
ATOM 1498 C C . GLY A 1 179 ? -21.129 -14.547 4.447 1.00 95.94 179 GLY A C 1
ATOM 1499 O O . GLY A 1 179 ? -21.659 -15.641 4.245 1.00 95.94 179 GLY A O 1
ATOM 1500 N N . ASN A 1 180 ? -20.883 -13.707 3.438 1.00 97.25 180 ASN A N 1
ATOM 1501 C CA . ASN A 1 180 ? -21.187 -14.020 2.043 1.00 97.25 180 ASN A CA 1
ATOM 1502 C C . ASN A 1 180 ? -20.026 -14.777 1.378 1.00 97.25 180 ASN A C 1
ATOM 1504 O O . ASN A 1 180 ? -19.296 -14.251 0.534 1.00 97.25 180 ASN A O 1
ATOM 1508 N N . LYS A 1 181 ? -19.896 -16.055 1.751 1.00 96.44 181 LYS A N 1
ATOM 1509 C CA . LYS A 1 181 ? -18.862 -16.979 1.259 1.00 96.44 181 LYS A CA 1
ATOM 1510 C C . LYS A 1 181 ? -18.741 -17.000 -0.269 1.00 96.44 181 LYS A C 1
ATOM 1512 O O . LYS A 1 181 ? -17.637 -16.933 -0.800 1.00 96.44 181 LYS A O 1
ATOM 1517 N N . ASN A 1 182 ? -19.867 -17.087 -0.977 1.00 97.31 182 ASN A N 1
ATOM 1518 C CA . ASN A 1 182 ? -19.871 -17.226 -2.435 1.00 97.31 182 ASN A CA 1
ATOM 1519 C C . ASN A 1 182 ? -19.351 -15.961 -3.129 1.00 97.31 182 ASN A C 1
ATOM 1521 O O . ASN A 1 182 ? -18.576 -16.057 -4.079 1.00 97.31 182 ASN A O 1
ATOM 1525 N N . ALA A 1 183 ? -19.745 -14.780 -2.644 1.00 98.12 183 ALA A N 1
ATOM 1526 C CA . ALA A 1 183 ? -19.241 -13.522 -3.184 1.00 98.12 183 ALA A CA 1
ATOM 1527 C C . ALA A 1 183 ? -17.747 -13.334 -2.879 1.00 98.12 183 ALA A C 1
ATOM 1529 O O . ALA A 1 183 ? -17.005 -12.924 -3.767 1.00 98.12 183 ALA A O 1
ATOM 1530 N N . ALA A 1 184 ? -17.294 -13.695 -1.674 1.00 98.31 184 ALA A N 1
ATOM 1531 C CA . ALA A 1 184 ? -15.878 -13.641 -1.311 1.00 98.31 184 ALA A CA 1
ATOM 1532 C C . ALA A 1 184 ? -15.023 -14.528 -2.230 1.00 98.31 184 ALA A C 1
ATOM 1534 O O . ALA A 1 184 ? -14.081 -14.044 -2.856 1.00 98.31 184 ALA A O 1
ATOM 1535 N N . LEU A 1 185 ? -15.404 -15.804 -2.389 1.00 98.31 185 LEU A N 1
ATOM 1536 C CA . LEU A 1 185 ? -14.705 -16.740 -3.275 1.00 98.31 185 LEU A CA 1
ATOM 1537 C C . LEU A 1 185 ? -14.668 -16.248 -4.719 1.00 98.31 185 LEU A C 1
ATOM 1539 O O . LEU A 1 185 ? -13.623 -16.345 -5.355 1.00 98.31 185 LEU A O 1
ATOM 1543 N N . LYS A 1 186 ? -15.773 -15.692 -5.230 1.00 98.38 186 LYS A N 1
ATOM 1544 C CA . LYS A 1 186 ? -15.810 -15.131 -6.585 1.00 98.38 186 LYS A CA 1
ATOM 1545 C C . LYS A 1 186 ? -14.709 -14.083 -6.781 1.00 98.38 186 LYS A C 1
ATOM 1547 O O . LYS A 1 186 ? -13.934 -14.201 -7.724 1.00 98.38 186 LYS A O 1
ATOM 1552 N N . ILE A 1 187 ? -14.604 -13.115 -5.870 1.00 98.00 187 ILE A N 1
ATOM 1553 C CA . ILE A 1 187 ? -13.581 -12.062 -5.939 1.00 98.00 187 ILE A CA 1
ATOM 1554 C C . ILE A 1 187 ? -12.168 -12.649 -5.815 1.00 98.00 187 ILE A C 1
ATOM 1556 O O . ILE A 1 187 ? -11.278 -12.310 -6.593 1.00 98.00 187 ILE A O 1
ATOM 1560 N N . TYR A 1 188 ? -11.946 -13.579 -4.884 1.00 97.88 188 TYR A N 1
ATOM 1561 C CA . TYR A 1 188 ? -10.636 -14.214 -4.723 1.00 97.88 188 TYR A CA 1
ATOM 1562 C C . TYR A 1 188 ? -10.201 -15.017 -5.950 1.00 97.88 188 TYR A C 1
ATOM 1564 O O . TYR A 1 188 ? -9.031 -14.974 -6.335 1.00 97.88 188 TYR A O 1
ATOM 1572 N N . TYR A 1 189 ? -11.132 -15.698 -6.615 1.00 97.81 189 TYR A N 1
ATOM 1573 C CA . TYR A 1 189 ? -10.856 -16.378 -7.873 1.00 97.81 189 TYR A CA 1
ATOM 1574 C C . TYR A 1 189 ? -10.575 -15.412 -9.027 1.00 97.81 189 TYR A C 1
ATOM 1576 O O . TYR A 1 189 ? -9.692 -15.691 -9.838 1.00 97.81 189 TYR A O 1
ATOM 1584 N N . GLU A 1 190 ? -11.250 -14.264 -9.090 1.00 96.06 190 GLU A N 1
ATOM 1585 C CA . GLU A 1 190 ? -10.927 -13.201 -10.053 1.00 96.06 190 GLU A CA 1
ATOM 1586 C C . GLU A 1 190 ? -9.486 -12.691 -9.857 1.00 96.06 190 GLU A C 1
ATOM 1588 O O . GLU A 1 190 ? -8.727 -12.607 -10.823 1.00 96.06 190 GLU A O 1
ATOM 1593 N N . ILE A 1 191 ? -9.055 -12.471 -8.609 1.00 94.81 191 ILE A N 1
ATOM 1594 C CA . ILE A 1 191 ? -7.665 -12.096 -8.293 1.00 94.81 191 ILE A CA 1
ATOM 1595 C C . ILE A 1 191 ? -6.681 -13.202 -8.704 1.00 94.81 191 ILE A C 1
ATOM 1597 O O . ILE A 1 191 ? -5.690 -12.927 -9.379 1.00 94.81 191 ILE A O 1
ATOM 1601 N N . LYS A 1 192 ? -6.960 -14.462 -8.334 1.00 92.88 192 LYS A N 1
ATOM 1602 C CA . LYS A 1 192 ? -6.116 -15.627 -8.662 1.00 92.88 192 LYS A CA 1
ATOM 1603 C C . LYS A 1 192 ? -5.952 -15.826 -10.172 1.00 92.88 192 LYS A C 1
ATOM 1605 O O . LYS A 1 192 ? -4.892 -16.248 -10.627 1.00 92.88 192 LYS A O 1
ATOM 1610 N N . THR A 1 193 ? -7.008 -15.585 -10.947 1.00 91.88 193 THR A N 1
ATOM 1611 C CA . THR A 1 193 ? -6.998 -15.786 -12.404 1.00 91.88 193 THR A CA 1
ATOM 1612 C C . THR A 1 193 ? -6.341 -14.623 -13.143 1.00 91.88 193 THR A C 1
ATOM 1614 O O . THR A 1 193 ? -5.628 -14.853 -14.118 1.00 91.88 193 THR A O 1
ATOM 1617 N N . ASN A 1 194 ? -6.489 -13.387 -12.659 1.00 86.88 194 ASN A N 1
ATOM 1618 C CA . ASN A 1 194 ? -5.842 -12.210 -13.237 1.00 86.88 194 ASN A CA 1
ATOM 1619 C C . ASN A 1 194 ? -4.439 -11.965 -12.647 1.00 86.88 194 ASN A C 1
ATOM 1621 O O . ASN A 1 194 ? -4.139 -10.909 -12.082 1.00 86.88 194 ASN A O 1
ATOM 1625 N N . LYS A 1 195 ? -3.558 -12.958 -12.822 1.00 80.38 195 LYS A N 1
ATOM 1626 C CA . LYS A 1 195 ? -2.157 -12.942 -12.369 1.00 80.38 195 LYS A CA 1
ATOM 1627 C C . LYS A 1 195 ? -1.414 -11.662 -12.761 1.00 80.38 195 LYS A C 1
ATOM 1629 O O . LYS A 1 195 ? -0.833 -11.010 -11.898 1.00 80.38 195 LYS A O 1
ATOM 1634 N N . ARG A 1 196 ? -1.521 -11.249 -14.032 1.00 75.94 196 ARG A N 1
ATOM 1635 C CA . ARG A 1 196 ? -0.875 -10.041 -14.585 1.00 75.94 196 ARG A CA 1
ATOM 1636 C C . ARG A 1 196 ? -1.142 -8.786 -13.762 1.00 75.94 196 ARG A C 1
ATOM 1638 O O . ARG A 1 196 ? -0.256 -7.947 -13.647 1.00 75.94 196 ARG A O 1
ATOM 1645 N N . ARG A 1 197 ? -2.355 -8.642 -13.229 1.00 78.88 197 ARG A N 1
ATOM 1646 C CA . ARG A 1 197 ? -2.746 -7.462 -12.458 1.00 78.88 197 ARG A CA 1
ATOM 1647 C C . ARG A 1 197 ? -2.385 -7.566 -10.981 1.00 78.88 197 ARG A C 1
ATOM 1649 O O . ARG A 1 197 ? -2.193 -6.527 -10.361 1.00 78.88 197 ARG A O 1
ATOM 1656 N N . HIS A 1 198 ? -2.352 -8.767 -10.410 1.00 82.88 198 HIS A N 1
ATOM 1657 C CA . HIS A 1 198 ? -2.359 -8.912 -8.955 1.00 82.88 198 HIS A CA 1
ATOM 1658 C C . HIS A 1 198 ? -1.104 -9.529 -8.352 1.00 82.88 198 HIS A C 1
ATOM 1660 O O . HIS A 1 198 ? -0.791 -9.214 -7.209 1.00 82.88 198 HIS A O 1
ATOM 1666 N N . GLN A 1 199 ? -0.390 -10.396 -9.067 1.00 82.00 199 GLN A N 1
ATOM 1667 C CA . GLN A 1 199 ? 0.602 -11.266 -8.428 1.00 82.00 199 GLN A CA 1
ATOM 1668 C C . GLN A 1 199 ? 1.849 -10.558 -7.908 1.00 82.00 199 GLN A C 1
ATOM 1670 O O . GLN A 1 199 ? 2.518 -11.084 -7.026 1.00 82.00 199 GLN A O 1
ATOM 1675 N N . HIS A 1 200 ? 2.153 -9.366 -8.420 1.00 76.56 200 HIS A N 1
ATOM 1676 C CA . HIS A 1 200 ? 3.259 -8.562 -7.911 1.00 76.56 200 HIS A CA 1
ATOM 1677 C C . HIS A 1 200 ? 2.934 -7.894 -6.577 1.00 76.56 200 HIS A C 1
ATOM 1679 O O . HIS A 1 200 ? 3.858 -7.441 -5.914 1.00 76.56 200 HIS A O 1
ATOM 1685 N N . TYR A 1 201 ? 1.664 -7.828 -6.165 1.00 86.75 201 TYR A N 1
ATOM 1686 C CA . TYR A 1 201 ? 1.278 -7.205 -4.905 1.00 86.75 201 TYR A CA 1
ATOM 1687 C C . TYR A 1 201 ? 1.304 -8.178 -3.727 1.00 86.75 201 TYR A C 1
ATOM 1689 O O . TYR A 1 201 ? 0.877 -9.328 -3.839 1.00 86.75 201 TYR A O 1
ATOM 1697 N N . PHE A 1 202 ? 1.685 -7.658 -2.559 1.00 88.19 202 PHE A N 1
ATOM 1698 C CA . PHE A 1 202 ? 1.770 -8.361 -1.276 1.00 88.19 202 PHE A CA 1
ATOM 1699 C C . PHE A 1 202 ? 0.551 -9.242 -0.972 1.00 88.19 202 PHE A C 1
ATOM 1701 O O . PHE A 1 202 ? 0.679 -10.356 -0.468 1.00 88.19 202 PHE A O 1
ATOM 1708 N N . TYR A 1 203 ? -0.647 -8.762 -1.305 1.00 90.25 203 TYR A N 1
ATOM 1709 C CA . TYR A 1 203 ? -1.903 -9.420 -0.960 1.00 90.25 203 TYR A CA 1
ATOM 1710 C C . TYR A 1 203 ? -2.255 -10.630 -1.844 1.00 90.25 203 TYR A C 1
ATOM 1712 O O . TYR A 1 203 ? -3.195 -11.359 -1.518 1.00 90.25 203 TYR A O 1
ATOM 1720 N N . TYR A 1 204 ? -1.526 -10.892 -2.934 1.00 90.62 204 TYR A N 1
ATOM 1721 C CA . TYR A 1 204 ? -1.827 -12.024 -3.813 1.00 90.62 204 TYR A CA 1
ATOM 1722 C C . TYR A 1 204 ? -1.688 -13.371 -3.096 1.00 90.62 204 TYR A C 1
ATOM 1724 O O . TYR A 1 204 ? -2.597 -14.200 -3.145 1.00 90.62 204 TYR A O 1
ATOM 1732 N N . GLN A 1 205 ? -0.595 -13.577 -2.357 1.00 89.81 205 GLN A N 1
ATOM 1733 C CA . GLN A 1 205 ? -0.398 -14.815 -1.601 1.00 89.81 205 GLN A CA 1
ATOM 1734 C C . GLN A 1 205 ? -1.446 -15.000 -0.481 1.00 89.81 205 GLN A C 1
ATOM 1736 O O . GLN A 1 205 ? -2.018 -16.092 -0.385 1.00 89.81 205 GLN A O 1
ATOM 1741 N N . PRO A 1 206 ? -1.786 -13.969 0.323 1.00 94.50 206 PRO A N 1
ATOM 1742 C CA . PRO A 1 206 ? -2.935 -14.012 1.225 1.00 94.50 206 PRO A CA 1
ATOM 1743 C C . PRO A 1 206 ? -4.244 -14.457 0.563 1.00 94.50 206 PRO A C 1
ATOM 1745 O O . PRO A 1 206 ? -4.952 -15.282 1.138 1.00 94.50 206 PRO A O 1
ATOM 1748 N N . VAL A 1 207 ? -4.553 -13.995 -0.655 1.00 96.00 207 VAL A N 1
ATOM 1749 C CA . VAL A 1 207 ? -5.753 -14.430 -1.395 1.00 96.00 207 VAL A CA 1
ATOM 1750 C C . VAL A 1 207 ? -5.742 -15.931 -1.671 1.00 96.00 207 VAL A C 1
ATOM 1752 O O . VAL A 1 207 ? -6.752 -16.600 -1.445 1.00 96.00 207 VAL A O 1
ATOM 1755 N N . LEU A 1 208 ? -4.611 -16.486 -2.119 1.00 94.31 208 LEU A N 1
ATOM 1756 C CA . LEU A 1 208 ? -4.497 -17.926 -2.371 1.00 94.31 208 LEU A CA 1
ATOM 1757 C C . LEU A 1 208 ? -4.756 -18.742 -1.098 1.00 94.31 208 LEU A C 1
ATOM 1759 O O . LEU A 1 208 ? -5.459 -19.753 -1.145 1.00 94.31 208 LEU A O 1
ATOM 1763 N N . ASN A 1 209 ? -4.251 -18.264 0.041 1.00 94.75 209 ASN A N 1
ATOM 1764 C CA . ASN A 1 209 ? -4.489 -18.887 1.341 1.00 94.75 209 ASN A CA 1
ATOM 1765 C C . ASN A 1 209 ? -5.969 -18.781 1.751 1.00 94.75 209 ASN A C 1
ATOM 1767 O O . ASN A 1 209 ? -6.545 -19.775 2.193 1.00 94.75 209 ASN A O 1
ATOM 1771 N N . ARG A 1 210 ? -6.620 -17.623 1.536 1.00 96.88 210 ARG A N 1
ATOM 1772 C CA . ARG A 1 210 ? -8.057 -17.450 1.824 1.00 96.88 210 ARG A CA 1
ATOM 1773 C C . ARG A 1 210 ? -8.927 -18.433 1.045 1.00 96.88 210 ARG A C 1
ATOM 1775 O O . ARG A 1 210 ? -9.826 -19.023 1.634 1.00 96.88 210 ARG A O 1
ATOM 1782 N N . ILE A 1 211 ? -8.652 -18.658 -0.244 1.00 97.50 211 ILE A N 1
ATOM 1783 C CA . ILE A 1 211 ? -9.393 -19.647 -1.053 1.00 97.50 211 ILE A CA 1
ATOM 1784 C C . ILE A 1 211 ? -9.328 -21.027 -0.387 1.00 97.50 211 ILE A C 1
ATOM 1786 O O . ILE A 1 211 ? -10.360 -21.660 -0.170 1.00 97.50 211 ILE A O 1
ATOM 1790 N N . ILE A 1 212 ? -8.124 -21.462 -0.002 1.00 95.81 212 ILE A N 1
ATOM 1791 C CA . ILE A 1 212 ? -7.908 -22.756 0.656 1.00 95.81 212 ILE A CA 1
ATOM 1792 C C . ILE A 1 212 ? -8.682 -22.832 1.977 1.00 95.81 212 ILE A C 1
ATOM 1794 O O . ILE A 1 212 ? -9.365 -23.826 2.226 1.00 95.81 212 ILE A O 1
ATOM 1798 N N . ASP A 1 213 ? -8.614 -21.791 2.804 1.00 95.81 213 ASP A N 1
ATOM 1799 C CA . ASP A 1 213 ? -9.270 -21.766 4.113 1.00 95.81 213 ASP A CA 1
ATOM 1800 C C . ASP A 1 213 ? -10.795 -21.798 4.030 1.00 95.81 213 ASP A C 1
ATOM 1802 O O . ASP A 1 213 ? -11.457 -22.497 4.802 1.00 95.81 213 ASP A O 1
ATOM 1806 N N . ILE A 1 214 ? -11.364 -21.085 3.066 1.00 95.88 214 ILE A N 1
ATOM 1807 C CA . ILE A 1 214 ? -12.810 -21.024 2.873 1.00 95.88 214 ILE A CA 1
ATOM 1808 C C . ILE A 1 214 ? -13.346 -22.339 2.287 1.00 95.88 214 ILE A C 1
ATOM 1810 O O . ILE A 1 214 ? -14.423 -22.807 2.678 1.00 95.88 214 ILE A O 1
ATOM 1814 N N . GLU A 1 215 ? -12.626 -22.942 1.341 1.00 94.62 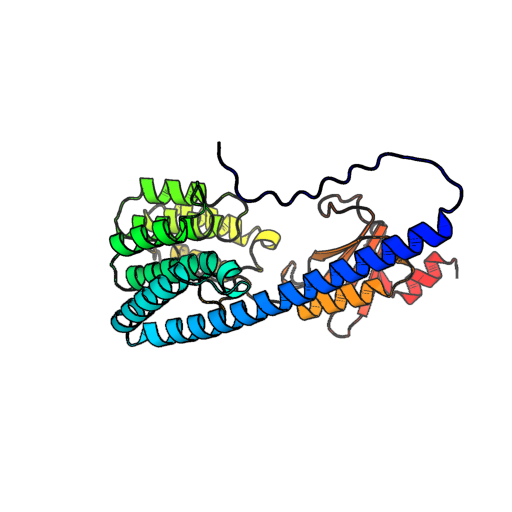215 GLU A N 1
ATOM 1815 C CA . GLU A 1 215 ? -13.071 -24.162 0.662 1.00 94.62 215 GLU A CA 1
ATOM 1816 C C . GLU A 1 215 ? -12.837 -25.420 1.490 1.00 94.62 215 GLU A C 1
ATOM 1818 O O . GLU A 1 215 ? -13.738 -26.252 1.587 1.00 94.62 215 GLU A O 1
ATOM 1823 N N . LYS A 1 216 ? -11.655 -25.560 2.104 1.00 92.50 216 LYS A N 1
ATOM 1824 C CA . LYS A 1 216 ? -11.285 -26.776 2.842 1.00 92.50 216 LYS A CA 1
ATOM 1825 C C . LYS A 1 216 ? -11.709 -26.735 4.300 1.00 92.50 216 LYS A C 1
ATOM 1827 O O . LYS A 1 216 ? -12.161 -27.746 4.826 1.00 92.50 216 LYS A O 1
ATOM 1832 N N . HIS A 1 217 ? -11.544 -25.588 4.952 1.00 88.19 217 HIS A N 1
ATOM 1833 C CA . HIS A 1 217 ? -11.730 -25.470 6.401 1.00 88.19 217 HIS A CA 1
ATOM 1834 C C . HIS A 1 217 ? -13.050 -24.788 6.774 1.00 88.19 217 HIS A C 1
ATOM 1836 O O . HIS A 1 217 ? -13.438 -24.806 7.938 1.00 88.19 217 HIS A O 1
ATOM 1842 N N . ASN A 1 218 ? -13.747 -24.192 5.796 1.00 87.44 218 ASN A N 1
ATOM 1843 C CA . ASN A 1 218 ? -14.934 -23.362 6.011 1.00 87.44 218 ASN A CA 1
ATOM 1844 C C . ASN A 1 218 ? -14.705 -22.256 7.062 1.00 87.44 218 ASN A C 1
ATOM 1846 O O . ASN A 1 218 ? -15.626 -21.857 7.773 1.00 87.44 218 ASN A O 1
ATOM 1850 N N . HIS A 1 219 ? -13.464 -21.777 7.166 1.00 92.19 219 HIS A N 1
ATOM 1851 C CA . HIS A 1 219 ? -13.070 -20.736 8.103 1.00 92.19 219 HIS A CA 1
ATOM 1852 C C . HIS A 1 219 ? -13.238 -19.378 7.425 1.00 92.19 219 HIS A C 1
ATOM 1854 O O . HIS A 1 219 ? -12.561 -19.109 6.434 1.00 92.19 219 HIS A O 1
ATOM 1860 N N . LEU A 1 220 ? -14.128 -18.540 7.961 1.00 94.25 220 LEU A N 1
ATOM 1861 C CA . LEU A 1 220 ? -14.341 -17.166 7.509 1.00 94.25 220 LEU A CA 1
ATOM 1862 C C . LEU A 1 220 ? -13.667 -16.173 8.461 1.00 94.25 220 LEU A C 1
ATOM 1864 O O . LEU A 1 220 ? -13.799 -16.301 9.680 1.00 94.25 220 LEU A O 1
ATOM 1868 N N . ILE A 1 221 ? -12.993 -15.168 7.910 1.00 95.69 221 ILE A N 1
ATOM 1869 C CA . ILE A 1 221 ? -12.506 -14.008 8.660 1.00 95.69 221 ILE A CA 1
ATOM 1870 C C . ILE A 1 221 ? -13.661 -13.055 8.972 1.00 95.69 221 ILE A C 1
ATOM 1872 O O . ILE A 1 221 ? -14.715 -13.091 8.344 1.00 95.69 221 ILE A O 1
ATOM 1876 N N . ASN A 1 222 ? -13.441 -12.172 9.941 1.00 95.50 222 ASN A N 1
ATOM 1877 C CA . ASN A 1 222 ? -14.389 -11.141 10.364 1.00 95.50 222 ASN A CA 1
ATOM 1878 C C . ASN A 1 222 ? -13.766 -9.737 10.314 1.00 95.50 222 ASN A C 1
ATOM 1880 O O . ASN A 1 222 ? -14.076 -8.867 11.132 1.00 95.50 222 ASN A O 1
ATOM 1884 N N . GLU A 1 223 ? -12.829 -9.541 9.392 1.00 96.44 223 GLU A N 1
ATOM 1885 C CA . GLU A 1 223 ? -12.093 -8.299 9.235 1.00 96.44 223 GLU A CA 1
ATOM 1886 C C . GLU A 1 223 ? -11.696 -8.023 7.792 1.00 96.44 223 GLU A C 1
ATOM 1888 O O . GLU A 1 223 ? -11.546 -8.927 6.973 1.00 96.44 223 GLU A O 1
ATOM 1893 N N . ILE A 1 224 ? -11.488 -6.740 7.515 1.00 97.62 224 ILE A N 1
ATOM 1894 C CA . ILE A 1 224 ? -10.813 -6.260 6.314 1.00 97.62 224 ILE A CA 1
ATOM 1895 C C . ILE A 1 224 ? -9.376 -5.928 6.707 1.00 97.62 224 ILE A C 1
ATOM 1897 O O . ILE A 1 224 ? -9.136 -5.425 7.808 1.00 97.62 224 ILE A O 1
ATOM 1901 N N . HIS A 1 225 ? -8.429 -6.203 5.811 1.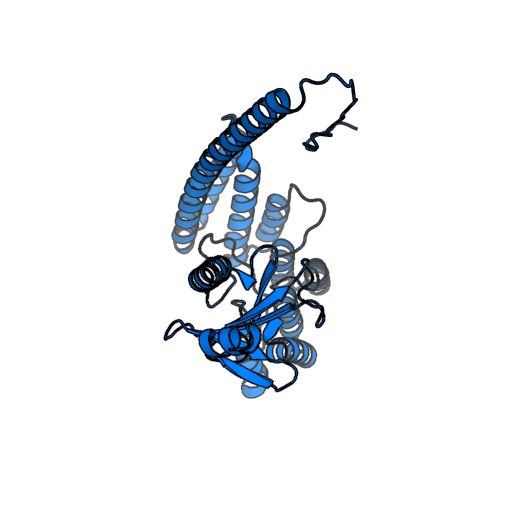00 96.25 225 HIS A N 1
ATOM 1902 C CA . HIS A 1 225 ? -7.043 -5.794 5.999 1.00 96.25 225 HIS A CA 1
ATOM 1903 C C . HIS A 1 225 ? -6.942 -4.275 6.208 1.00 96.25 225 HIS A C 1
ATOM 1905 O O . HIS A 1 225 ? -7.405 -3.498 5.376 1.00 96.25 225 HIS A O 1
ATOM 1911 N N . PHE A 1 226 ? -6.318 -3.857 7.308 1.00 97.62 226 PHE A N 1
ATOM 1912 C CA . PHE A 1 226 ? -5.998 -2.456 7.564 1.00 97.62 226 PHE A CA 1
ATOM 1913 C C . PHE A 1 226 ? -4.614 -2.155 6.954 1.00 97.62 226 PHE A C 1
ATOM 1915 O O . PHE A 1 226 ? -3.638 -2.737 7.433 1.00 97.62 226 PHE A O 1
ATOM 1922 N N . PRO A 1 227 ? -4.491 -1.275 5.939 1.00 96.00 227 PRO A N 1
ATOM 1923 C CA . PRO A 1 227 ? -3.201 -0.968 5.319 1.00 96.00 227 PRO A CA 1
ATOM 1924 C C . PRO A 1 227 ? -2.279 -0.245 6.299 1.00 96.00 227 PRO A C 1
ATOM 1926 O O . PRO A 1 227 ? -2.700 0.714 6.947 1.00 96.00 227 PRO A O 1
ATOM 1929 N N . THR A 1 228 ? -1.022 -0.669 6.395 1.00 95.75 228 THR A N 1
ATOM 1930 C CA . THR A 1 228 ? -0.043 0.007 7.251 1.00 95.75 228 THR A CA 1
ATOM 1931 C C . THR A 1 228 ? 0.654 1.149 6.514 1.00 95.75 228 THR A C 1
ATOM 1933 O O . THR A 1 228 ? 1.000 1.025 5.343 1.00 95.75 228 THR A O 1
ATOM 1936 N N . GLY A 1 229 ? 0.894 2.251 7.217 1.00 94.75 229 GLY A N 1
ATOM 1937 C CA . GLY A 1 229 ? 1.762 3.348 6.812 1.00 94.75 229 GLY A CA 1
ATOM 1938 C C . GLY A 1 229 ? 3.190 3.181 7.335 1.00 94.75 229 GLY A C 1
ATOM 1939 O O . GLY A 1 229 ? 3.888 4.181 7.512 1.00 94.75 229 GLY A O 1
ATOM 1940 N N . TYR A 1 230 ? 3.609 1.959 7.684 1.00 96.19 230 TYR A N 1
ATOM 1941 C CA . TYR A 1 230 ? 4.988 1.682 8.075 1.00 96.19 230 TYR A CA 1
ATOM 1942 C C . TYR A 1 230 ? 5.919 1.939 6.879 1.00 96.19 230 TYR A C 1
ATOM 1944 O O . TYR A 1 230 ? 5.726 1.310 5.840 1.00 96.19 230 TYR A O 1
ATOM 1952 N N . PRO A 1 231 ? 6.939 2.815 6.991 1.00 93.12 231 PRO A N 1
ATOM 1953 C CA . PRO A 1 231 ? 7.705 3.239 5.815 1.00 93.12 231 PRO A CA 1
ATOM 1954 C C . PRO A 1 231 ? 8.474 2.129 5.084 1.00 93.12 231 PRO A C 1
ATOM 1956 O O . PRO A 1 231 ? 8.757 2.280 3.903 1.00 93.12 231 PRO A O 1
ATOM 1959 N N . ASP A 1 232 ? 8.815 1.022 5.757 1.00 90.38 232 ASP A N 1
ATOM 1960 C CA . ASP A 1 232 ? 9.484 -0.121 5.107 1.00 90.38 232 ASP A CA 1
ATOM 1961 C C . ASP A 1 232 ? 8.495 -1.194 4.607 1.00 90.38 232 ASP A C 1
ATOM 1963 O O . ASP A 1 232 ? 8.918 -2.280 4.212 1.00 90.38 232 ASP A O 1
ATOM 1967 N N . PHE A 1 233 ? 7.180 -0.958 4.673 1.00 90.75 233 PHE A N 1
ATOM 1968 C CA . PHE A 1 233 ? 6.208 -1.909 4.141 1.00 90.75 233 PHE A CA 1
ATOM 1969 C C . PHE A 1 233 ? 6.200 -1.856 2.611 1.00 90.75 233 PHE A C 1
ATOM 1971 O O . PHE A 1 233 ? 5.773 -0.868 2.015 1.00 90.75 233 PHE A O 1
ATOM 1978 N N . ASP A 1 234 ? 6.650 -2.938 1.977 1.00 86.12 234 ASP A N 1
ATOM 1979 C CA . ASP A 1 234 ? 6.575 -3.081 0.528 1.00 86.12 234 ASP A CA 1
ATOM 1980 C C . ASP A 1 234 ? 5.200 -3.633 0.131 1.00 86.12 234 ASP A C 1
ATOM 1982 O O . ASP A 1 234 ? 4.798 -4.733 0.519 1.00 86.12 234 ASP A O 1
ATOM 1986 N N . ILE A 1 235 ? 4.462 -2.857 -0.665 1.00 86.81 235 ILE A N 1
ATOM 1987 C CA . ILE A 1 235 ? 3.186 -3.298 -1.237 1.00 86.81 235 ILE A CA 1
ATOM 1988 C C . ILE A 1 235 ? 3.386 -4.363 -2.323 1.00 86.81 235 ILE A C 1
ATOM 1990 O O . ILE A 1 235 ? 2.401 -4.950 -2.778 1.00 86.81 235 ILE A O 1
ATOM 1994 N N . THR A 1 236 ? 4.627 -4.601 -2.756 1.00 83.44 236 THR A N 1
ATOM 1995 C CA . THR A 1 236 ? 5.019 -5.601 -3.749 1.00 83.44 236 THR A CA 1
ATOM 1996 C C . THR A 1 236 ? 5.847 -6.736 -3.135 1.00 83.44 236 THR A C 1
ATOM 1998 O O . THR A 1 236 ? 6.573 -6.528 -2.170 1.00 83.44 236 THR A O 1
ATOM 2001 N N . ILE A 1 237 ? 5.690 -7.966 -3.645 1.00 71.69 237 ILE A N 1
ATOM 2002 C CA . ILE A 1 237 ? 6.313 -9.179 -3.061 1.00 71.69 237 ILE A CA 1
ATOM 2003 C C . ILE A 1 237 ? 7.789 -9.303 -3.447 1.00 71.69 237 ILE A C 1
ATOM 2005 O O . ILE A 1 237 ? 8.603 -9.700 -2.623 1.00 71.69 237 ILE A O 1
ATOM 2009 N N . ASP A 1 238 ? 8.127 -8.940 -4.681 1.00 64.69 238 ASP A N 1
ATOM 2010 C CA . ASP A 1 238 ? 9.472 -9.058 -5.228 1.00 64.69 238 ASP A CA 1
ATOM 2011 C C . ASP A 1 238 ? 9.761 -7.806 -6.046 1.00 64.69 238 ASP A C 1
ATOM 2013 O O . ASP A 1 238 ? 9.439 -7.710 -7.233 1.00 64.69 238 ASP A O 1
ATOM 2017 N N . ASN A 1 239 ? 10.336 -6.812 -5.381 1.00 63.25 239 ASN A N 1
ATOM 2018 C CA . ASN A 1 239 ? 10.784 -5.596 -6.026 1.00 63.25 239 ASN A CA 1
ATOM 2019 C C . ASN A 1 239 ? 12.003 -5.912 -6.910 1.00 63.25 239 ASN A C 1
ATOM 2021 O O . ASN A 1 239 ? 13.154 -5.879 -6.476 1.00 63.25 239 ASN A O 1
ATOM 2025 N N . ASP A 1 240 ? 11.755 -6.231 -8.177 1.00 71.56 240 ASP A N 1
ATOM 2026 C CA . ASP A 1 240 ? 12.785 -6.428 -9.192 1.00 71.56 240 ASP A CA 1
ATOM 2027 C C . ASP A 1 240 ? 13.210 -5.104 -9.849 1.00 71.56 240 ASP A C 1
ATOM 2029 O O . ASP A 1 240 ? 13.820 -5.118 -10.921 1.00 71.56 240 ASP A O 1
ATOM 2033 N N . ASN A 1 241 ? 12.945 -3.948 -9.218 1.00 74.94 241 ASN A N 1
ATOM 2034 C CA . ASN A 1 241 ? 13.236 -2.635 -9.798 1.00 74.94 241 ASN A CA 1
ATOM 2035 C C . ASN A 1 241 ? 14.712 -2.464 -10.148 1.00 74.94 241 ASN A C 1
ATOM 2037 O O . ASN A 1 241 ? 15.007 -1.848 -11.168 1.00 74.94 241 ASN A O 1
ATOM 2041 N N . GLU A 1 242 ? 15.644 -3.011 -9.361 1.00 81.62 242 GLU A N 1
ATOM 2042 C CA . GLU A 1 242 ? 17.073 -2.953 -9.698 1.00 81.62 242 GLU A CA 1
ATOM 2043 C C . GLU A 1 242 ? 17.352 -3.674 -11.026 1.00 81.62 242 GLU A C 1
ATOM 2045 O O . GLU A 1 242 ? 18.007 -3.132 -11.920 1.00 81.62 242 GLU A O 1
ATOM 2050 N N . LEU A 1 243 ? 16.788 -4.872 -11.202 1.00 86.19 243 LEU A N 1
ATOM 2051 C CA . LEU A 1 243 ? 16.940 -5.650 -12.426 1.00 86.19 243 LEU A CA 1
ATOM 2052 C C . LEU A 1 243 ? 16.206 -5.000 -13.602 1.00 86.19 243 LEU A C 1
ATOM 2054 O O . LEU A 1 243 ? 16.780 -4.891 -14.683 1.00 86.19 243 LEU A O 1
ATOM 2058 N N . ARG A 1 244 ? 14.981 -4.508 -13.401 1.00 86.62 244 ARG A N 1
ATOM 2059 C CA . ARG A 1 244 ? 14.218 -3.763 -14.413 1.00 86.62 244 ARG A CA 1
ATOM 2060 C C . ARG A 1 244 ? 14.963 -2.504 -14.848 1.00 86.62 244 ARG A C 1
ATOM 2062 O O . ARG A 1 244 ? 15.081 -2.259 -16.043 1.00 86.62 244 ARG A O 1
ATOM 2069 N N . THR A 1 245 ? 15.540 -1.760 -13.908 1.00 87.56 245 THR A N 1
ATOM 2070 C CA . THR A 1 245 ? 16.368 -0.576 -14.189 1.00 87.56 245 THR A CA 1
ATOM 2071 C C . THR A 1 245 ? 17.614 -0.963 -14.976 1.00 87.56 245 THR A C 1
ATOM 2073 O O . THR A 1 245 ? 17.922 -0.339 -15.987 1.00 87.56 245 THR A O 1
ATOM 2076 N N . LYS A 1 246 ? 18.303 -2.040 -14.581 1.00 91.38 246 LYS A N 1
ATOM 2077 C CA . LYS A 1 246 ? 19.444 -2.581 -15.333 1.00 91.38 246 LYS A CA 1
ATOM 2078 C C . LYS A 1 246 ? 19.056 -2.962 -16.763 1.00 91.38 246 LYS A C 1
ATOM 2080 O O . LYS A 1 246 ? 19.810 -2.674 -17.689 1.00 91.38 246 LYS A O 1
ATOM 2085 N N . ILE A 1 247 ? 17.900 -3.598 -16.943 1.00 92.44 247 ILE A N 1
ATOM 2086 C CA . ILE A 1 247 ? 17.360 -3.968 -18.252 1.00 92.44 247 ILE A CA 1
ATOM 2087 C C . ILE A 1 247 ? 17.106 -2.716 -19.096 1.00 92.44 247 ILE A C 1
ATOM 2089 O O . ILE A 1 247 ? 17.614 -2.642 -20.211 1.00 92.44 247 ILE A O 1
ATOM 2093 N N . LEU A 1 248 ? 16.377 -1.728 -18.570 1.00 91.31 248 LEU A N 1
ATOM 2094 C CA . LEU A 1 248 ? 16.065 -0.485 -19.283 1.00 91.31 248 LEU A CA 1
ATOM 2095 C C . LEU A 1 248 ? 17.342 0.272 -19.676 1.00 91.31 248 LEU A C 1
ATOM 2097 O O . LEU A 1 248 ? 17.546 0.545 -20.857 1.00 91.31 248 LEU A O 1
ATOM 2101 N N . ASN A 1 249 ? 18.261 0.472 -18.726 1.00 91.44 249 ASN A N 1
ATOM 2102 C CA . ASN A 1 249 ? 19.554 1.111 -18.978 1.00 91.44 249 ASN A CA 1
ATOM 2103 C C . ASN A 1 249 ? 20.367 0.375 -20.053 1.00 91.44 249 ASN A C 1
ATOM 2105 O O . ASN A 1 249 ? 21.058 1.002 -20.851 1.00 91.44 249 ASN A O 1
ATOM 2109 N N . TYR A 1 250 ? 20.307 -0.961 -20.086 1.00 93.31 250 TYR A N 1
ATOM 2110 C CA . TYR A 1 250 ? 20.988 -1.745 -21.113 1.00 93.31 250 TYR A CA 1
ATOM 2111 C C . TYR A 1 250 ? 20.333 -1.585 -22.489 1.00 93.31 250 TYR A C 1
ATOM 2113 O O . TYR A 1 250 ? 21.042 -1.408 -23.481 1.00 93.31 250 TYR A O 1
ATOM 2121 N N . MET A 1 251 ? 18.999 -1.595 -22.558 1.00 93.06 251 MET A N 1
ATOM 2122 C CA . MET A 1 251 ? 18.255 -1.381 -23.804 1.00 93.06 251 MET A CA 1
ATOM 2123 C C . MET A 1 251 ? 18.532 -0.000 -24.412 1.00 93.06 251 MET A C 1
ATOM 2125 O O . MET A 1 251 ? 18.659 0.104 -25.632 1.00 93.06 251 MET A O 1
ATOM 2129 N N . ASP A 1 252 ? 18.726 1.029 -23.585 1.00 88.44 252 ASP A N 1
ATOM 2130 C CA . ASP A 1 252 ? 19.070 2.386 -24.035 1.00 88.44 252 ASP A CA 1
ATOM 2131 C C . ASP A 1 252 ? 20.433 2.470 -24.741 1.00 88.44 252 ASP A C 1
ATOM 2133 O O . ASP A 1 252 ? 20.683 3.377 -25.542 1.00 88.44 252 ASP A O 1
ATOM 2137 N N . THR A 1 253 ? 21.318 1.493 -24.518 1.00 92.19 253 THR A N 1
ATOM 2138 C CA . THR A 1 253 ? 22.598 1.417 -25.237 1.00 92.19 253 THR A CA 1
ATOM 2139 C C . THR A 1 253 ? 22.438 0.969 -26.693 1.00 92.19 253 THR A C 1
ATOM 2141 O O . THR A 1 253 ? 23.368 1.115 -27.492 1.00 92.19 253 THR A O 1
ATOM 2144 N N . PHE A 1 254 ? 21.275 0.428 -27.076 1.00 92.06 254 PHE A N 1
ATOM 2145 C CA . PHE A 1 254 ? 21.083 -0.152 -28.400 1.00 92.06 254 PHE A CA 1
ATOM 2146 C C . PHE A 1 254 ? 20.803 0.940 -29.437 1.00 92.06 254 PHE A C 1
ATOM 2148 O O . PHE A 1 254 ? 19.833 1.693 -29.311 1.00 92.06 254 PHE A O 1
ATOM 2155 N N . PRO A 1 255 ? 21.581 1.009 -30.531 1.00 90.31 255 PRO A N 1
ATOM 2156 C CA . PRO A 1 255 ? 21.348 2.000 -31.574 1.00 90.31 255 PRO A CA 1
ATOM 2157 C C . PRO A 1 255 ? 19.966 1.850 -32.227 1.00 90.31 255 PRO A C 1
ATOM 2159 O O . PRO A 1 255 ? 19.394 2.845 -32.661 1.00 90.31 255 PRO A O 1
ATOM 2162 N N . GLU A 1 256 ? 19.400 0.638 -32.269 1.00 88.06 256 GLU A N 1
ATOM 2163 C CA . GLU A 1 256 ? 18.067 0.388 -32.827 1.00 88.06 256 GLU A CA 1
ATOM 2164 C C . GLU A 1 256 ? 16.930 0.980 -31.988 1.00 88.06 256 GLU A C 1
ATOM 2166 O O . GLU A 1 256 ? 15.855 1.228 -32.535 1.00 88.06 256 GLU A O 1
ATOM 2171 N N . VAL A 1 257 ? 17.169 1.182 -30.691 1.00 89.62 257 VAL A N 1
ATOM 2172 C CA . VAL A 1 257 ? 16.186 1.629 -29.696 1.00 89.62 257 VAL A CA 1
ATOM 2173 C C . VAL A 1 257 ? 16.174 3.154 -29.558 1.00 89.62 257 VAL A C 1
ATOM 2175 O O . VAL A 1 257 ? 15.178 3.726 -29.125 1.00 89.62 257 VAL A O 1
ATOM 2178 N N . LYS A 1 258 ? 17.230 3.846 -30.007 1.00 87.06 258 LYS A N 1
ATOM 2179 C CA . LYS A 1 258 ? 17.319 5.312 -29.937 1.00 87.06 258 LYS A CA 1
ATOM 2180 C C . LYS A 1 258 ? 16.103 6.001 -30.566 1.00 87.06 258 LYS A C 1
ATOM 2182 O O . LYS A 1 258 ? 15.766 5.761 -31.727 1.00 87.06 258 LYS A O 1
ATOM 2187 N N . GLY A 1 259 ? 15.492 6.908 -29.802 1.00 83.50 259 GLY A N 1
ATOM 2188 C CA . GLY A 1 259 ? 14.309 7.667 -30.219 1.00 83.50 259 GLY A CA 1
ATOM 2189 C C . GLY A 1 259 ? 12.986 6.899 -30.114 1.00 83.50 259 GLY A C 1
ATOM 2190 O O . GLY A 1 259 ? 11.986 7.360 -30.665 1.00 83.50 259 GLY A O 1
ATOM 2191 N N . TYR A 1 260 ? 12.980 5.748 -29.437 1.00 86.75 260 TYR A N 1
ATOM 2192 C CA . TYR A 1 260 ? 11.789 4.967 -29.106 1.00 86.75 260 TYR A CA 1
ATOM 2193 C C . TYR A 1 260 ? 11.667 4.806 -27.589 1.00 86.75 260 TYR A C 1
ATOM 2195 O O . TYR A 1 260 ? 12.667 4.842 -26.875 1.00 86.75 260 TYR A O 1
ATOM 2203 N N . SER A 1 261 ? 10.443 4.595 -27.117 1.00 86.06 261 SER A N 1
ATOM 2204 C CA . SER A 1 261 ? 10.164 4.248 -25.725 1.00 86.06 261 SER A CA 1
ATOM 2205 C C . SER A 1 261 ? 10.392 2.750 -25.507 1.00 86.06 261 SER A C 1
ATOM 2207 O O . SER A 1 261 ? 10.068 1.938 -26.382 1.00 86.06 261 SER A O 1
ATOM 2209 N N . VAL A 1 262 ? 10.929 2.382 -24.342 1.00 88.00 262 VAL A N 1
ATOM 2210 C CA . VAL A 1 262 ? 11.203 0.995 -23.935 1.00 88.00 262 VAL A CA 1
ATOM 2211 C C . VAL A 1 262 ? 10.290 0.621 -22.777 1.00 88.00 262 VAL A C 1
ATOM 2213 O O . VAL A 1 262 ? 10.289 1.287 -21.746 1.00 88.00 262 VAL A O 1
ATOM 2216 N N . PHE A 1 263 ? 9.548 -0.475 -22.921 1.00 86.31 263 PHE A N 1
ATOM 2217 C CA . PHE A 1 263 ? 8.615 -0.941 -21.900 1.00 86.31 263 PHE A CA 1
ATOM 2218 C C . PHE A 1 263 ? 8.825 -2.417 -21.587 1.00 86.31 263 PHE A C 1
ATOM 2220 O O . PHE A 1 263 ? 8.737 -3.264 -22.475 1.00 86.31 263 PHE A O 1
ATOM 2227 N N . ILE A 1 264 ? 9.037 -2.731 -20.308 1.00 85.75 264 ILE A N 1
ATOM 2228 C CA . ILE A 1 264 ? 8.976 -4.102 -19.793 1.00 85.75 264 ILE A CA 1
ATOM 2229 C C . ILE A 1 264 ? 7.511 -4.407 -19.473 1.00 85.75 264 ILE A C 1
ATOM 2231 O O . ILE A 1 264 ? 7.013 -4.013 -18.414 1.00 85.75 264 ILE A O 1
ATOM 2235 N N . TYR A 1 265 ? 6.815 -5.076 -20.391 1.00 79.81 265 TYR A N 1
ATOM 2236 C CA . TYR A 1 265 ? 5.368 -5.297 -20.272 1.00 79.81 265 TYR A CA 1
ATOM 2237 C C . TYR A 1 265 ? 5.008 -6.597 -19.543 1.00 79.81 265 TYR A C 1
ATOM 2239 O O . TYR A 1 265 ? 3.882 -6.741 -19.066 1.00 79.81 265 TYR A O 1
ATOM 2247 N N . GLN A 1 266 ? 5.955 -7.531 -19.443 1.00 78.88 266 GLN A N 1
ATOM 2248 C CA . GLN A 1 266 ? 5.778 -8.825 -18.789 1.00 78.88 266 GLN A CA 1
ATOM 2249 C C . GLN A 1 266 ? 7.148 -9.344 -18.336 1.00 78.88 266 GLN A C 1
ATOM 2251 O O . GLN A 1 266 ? 8.172 -9.011 -18.932 1.00 78.88 266 GLN A O 1
ATOM 2256 N N . GLY A 1 267 ? 7.195 -10.105 -17.250 1.00 80.88 267 GLY A N 1
ATOM 2257 C CA . GLY A 1 267 ? 8.438 -10.662 -16.715 1.00 80.88 267 GLY A CA 1
ATOM 2258 C C . GLY A 1 267 ? 8.191 -11.976 -15.987 1.00 80.88 267 GLY A C 1
ATOM 2259 O O . GLY A 1 267 ? 7.036 -12.366 -15.892 1.00 80.88 267 GLY A O 1
ATOM 2260 N N . PRO A 1 268 ? 9.222 -12.613 -15.417 1.00 77.50 268 PRO A N 1
ATOM 2261 C CA . PRO A 1 268 ? 9.138 -13.954 -14.827 1.00 77.50 268 PRO A CA 1
ATOM 2262 C C . PRO A 1 268 ? 8.040 -14.136 -13.775 1.00 77.50 268 PRO A C 1
ATOM 2264 O O . PRO A 1 268 ? 7.371 -15.165 -13.726 1.00 77.50 268 PRO A O 1
ATOM 2267 N N . LEU A 1 269 ? 7.813 -13.100 -12.961 1.00 67.56 269 LEU A N 1
ATOM 2268 C CA . LEU A 1 269 ? 6.743 -13.079 -11.959 1.00 67.56 269 LEU A CA 1
ATOM 2269 C C . LEU A 1 269 ? 5.350 -13.129 -12.605 1.00 67.56 269 LEU A C 1
ATOM 2271 O O . LEU A 1 269 ? 4.437 -13.673 -12.012 1.00 67.56 269 LEU A O 1
ATOM 2275 N N . ILE A 1 270 ? 5.241 -12.588 -13.823 1.00 66.25 270 ILE A N 1
ATOM 2276 C CA . ILE A 1 270 ? 4.169 -12.590 -14.830 1.00 66.25 270 ILE A CA 1
ATOM 2277 C C . ILE A 1 270 ? 3.504 -13.931 -15.173 1.00 66.25 270 ILE A C 1
ATOM 2279 O O . ILE A 1 270 ? 2.311 -14.188 -15.008 1.00 66.25 270 ILE A O 1
ATOM 2283 N N . ASP A 1 271 ? 4.335 -14.742 -15.802 1.00 69.62 271 ASP A N 1
ATOM 2284 C CA . ASP A 1 271 ? 3.971 -15.787 -16.744 1.00 69.62 271 ASP A CA 1
ATOM 2285 C C . ASP A 1 271 ? 4.854 -17.017 -16.574 1.00 69.62 271 ASP A C 1
ATOM 2287 O O . ASP A 1 271 ? 4.832 -17.904 -17.423 1.00 69.62 271 ASP A O 1
ATOM 2291 N N . GLU A 1 272 ? 5.613 -17.054 -15.473 1.00 71.38 272 GLU A N 1
ATOM 2292 C CA . GLU A 1 272 ? 6.491 -18.155 -15.090 1.00 71.38 272 GLU A CA 1
ATOM 2293 C C . GLU A 1 272 ? 7.609 -18.408 -16.124 1.00 71.38 272 GLU A C 1
ATOM 2295 O O . GLU A 1 272 ? 8.226 -19.474 -16.134 1.00 71.38 272 GLU A O 1
ATOM 2300 N N . THR A 1 273 ? 7.897 -17.426 -16.989 1.00 82.50 273 THR A N 1
ATOM 2301 C CA . THR A 1 273 ? 9.062 -17.459 -17.882 1.00 82.50 273 THR A CA 1
ATOM 2302 C C . THR A 1 273 ? 10.351 -17.155 -17.120 1.00 82.50 273 THR A C 1
ATOM 2304 O O . THR A 1 273 ? 10.342 -16.635 -16.010 1.00 82.50 273 THR A O 1
ATOM 2307 N N . ASP A 1 274 ? 11.502 -17.460 -17.715 1.00 87.19 274 ASP A N 1
ATOM 2308 C CA . ASP A 1 274 ? 12.827 -17.134 -17.176 1.00 87.19 274 ASP A CA 1
ATOM 2309 C C . ASP A 1 274 ? 13.402 -15.812 -17.733 1.00 87.19 274 ASP A C 1
ATOM 2311 O O . ASP A 1 274 ? 14.577 -15.489 -17.525 1.00 87.19 274 ASP A O 1
ATOM 2315 N N . TYR A 1 275 ? 12.579 -15.014 -18.425 1.00 89.31 275 TYR A N 1
ATOM 2316 C CA . TYR A 1 275 ? 12.988 -13.778 -19.090 1.00 89.31 275 TYR A CA 1
ATOM 2317 C C . TYR A 1 275 ? 11.937 -12.666 -19.014 1.00 89.31 275 TYR A C 1
ATOM 2319 O O . TYR A 1 275 ? 10.768 -12.870 -18.715 1.00 89.31 275 TYR A O 1
ATOM 2327 N N . TYR A 1 276 ? 12.377 -11.446 -19.299 1.00 90.56 276 TYR A N 1
ATOM 2328 C CA . TYR A 1 276 ? 11.537 -10.259 -19.370 1.00 90.56 276 TYR A CA 1
ATOM 2329 C C . TYR A 1 276 ? 11.156 -9.951 -20.803 1.00 90.56 276 TYR A C 1
ATOM 2331 O O . TYR A 1 276 ? 12.025 -9.844 -21.668 1.00 90.56 276 TYR A O 1
ATOM 2339 N N . TRP A 1 277 ? 9.873 -9.733 -21.046 1.00 91.19 277 TRP A N 1
ATOM 2340 C CA . TRP A 1 277 ? 9.398 -9.261 -22.329 1.00 91.19 277 TRP A CA 1
ATOM 2341 C C . TRP A 1 277 ? 9.466 -7.741 -22.427 1.00 91.19 277 TRP A C 1
ATOM 2343 O O . TRP A 1 277 ? 8.942 -7.009 -21.581 1.00 91.19 277 TRP A O 1
ATOM 2353 N N . ILE A 1 278 ? 10.066 -7.269 -23.516 1.00 91.25 278 ILE A N 1
ATOM 2354 C CA . ILE A 1 278 ? 10.275 -5.851 -23.783 1.00 91.25 278 ILE A CA 1
ATOM 2355 C C . ILE A 1 278 ? 9.665 -5.476 -25.126 1.00 91.25 278 ILE A C 1
ATOM 2357 O O . ILE A 1 278 ? 9.958 -6.101 -26.146 1.00 91.25 278 ILE A O 1
ATOM 2361 N N . ARG A 1 279 ? 8.861 -4.412 -25.128 1.00 90.38 279 ARG A N 1
ATOM 2362 C CA . ARG A 1 279 ? 8.375 -3.731 -26.333 1.00 90.38 279 ARG A CA 1
ATOM 2363 C C . ARG A 1 279 ? 9.147 -2.429 -26.517 1.00 90.38 279 ARG A C 1
ATOM 2365 O O . ARG A 1 279 ? 9.365 -1.690 -25.559 1.00 90.38 279 ARG A O 1
ATOM 2372 N N . VAL A 1 280 ? 9.538 -2.148 -27.756 1.00 89.25 280 VAL A N 1
ATOM 2373 C CA . VAL A 1 280 ? 10.169 -0.884 -28.154 1.00 89.25 280 VAL A CA 1
ATOM 2374 C C . VAL A 1 280 ? 9.340 -0.256 -29.264 1.00 89.25 280 VAL A C 1
ATOM 2376 O O . VAL A 1 280 ? 9.136 -0.897 -30.293 1.00 89.25 280 VAL A O 1
ATOM 2379 N N . GLY A 1 281 ? 8.868 0.977 -29.079 1.00 87.69 281 GLY A N 1
ATOM 2380 C CA . GLY A 1 281 ? 7.856 1.587 -29.949 1.00 87.69 281 GLY A CA 1
ATOM 2381 C C . GLY A 1 281 ? 7.769 3.111 -29.847 1.00 87.69 281 GLY A C 1
ATOM 2382 O O . GLY A 1 281 ? 8.520 3.733 -29.098 1.00 87.69 281 GLY A O 1
ATOM 2383 N N . LYS A 1 282 ? 6.889 3.733 -30.644 1.00 79.50 282 LYS A N 1
ATOM 2384 C CA . LYS A 1 282 ? 6.607 5.180 -30.556 1.00 79.50 282 LYS A CA 1
ATOM 2385 C C . LYS A 1 282 ? 5.347 5.417 -29.726 1.00 79.50 282 LYS A C 1
ATOM 2387 O O . LYS A 1 282 ? 4.292 4.916 -30.095 1.00 79.50 282 LYS A O 1
ATOM 2392 N N . GLY A 1 283 ? 5.454 6.237 -28.679 1.00 66.06 283 GLY A N 1
ATOM 2393 C CA . GLY A 1 283 ? 4.346 6.618 -27.791 1.00 66.06 283 GLY A CA 1
ATOM 2394 C C . GLY A 1 283 ? 4.429 5.965 -26.408 1.00 66.06 283 GLY A C 1
ATOM 2395 O O . GLY A 1 283 ? 5.439 5.341 -26.079 1.00 66.06 283 GLY A O 1
ATOM 2396 N N . ASP A 1 284 ? 3.339 6.077 -25.646 1.00 60.06 284 ASP A N 1
ATOM 2397 C CA . ASP A 1 284 ? 3.275 5.641 -24.240 1.00 60.06 284 ASP A CA 1
ATOM 2398 C C . ASP A 1 284 ? 2.205 4.561 -23.985 1.00 60.06 284 ASP A C 1
ATOM 2400 O O . ASP A 1 284 ? 2.012 4.121 -22.852 1.00 60.06 284 ASP A O 1
ATOM 2404 N N . ASN A 1 285 ? 1.486 4.126 -25.028 1.00 57.66 285 ASN A N 1
ATOM 2405 C CA . ASN A 1 285 ? 0.330 3.243 -24.883 1.00 57.66 285 ASN A CA 1
ATOM 2406 C C . ASN A 1 285 ? 0.728 1.766 -25.041 1.00 57.66 285 ASN A C 1
ATOM 2408 O O . ASN A 1 285 ? 0.678 1.194 -26.127 1.00 57.66 285 ASN A O 1
ATOM 2412 N N . PHE A 1 286 ? 1.146 1.151 -23.936 1.00 55.03 286 PHE A N 1
ATOM 2413 C CA . PHE A 1 286 ? 1.633 -0.235 -23.869 1.00 55.03 286 PHE A CA 1
ATOM 2414 C C . PHE A 1 286 ? 0.547 -1.306 -24.100 1.00 55.03 286 PHE A C 1
ATOM 2416 O O . PHE A 1 286 ? 0.877 -2.486 -24.229 1.00 55.03 286 PHE A O 1
ATOM 2423 N N . GLU A 1 287 ? -0.729 -0.912 -24.123 1.00 57.50 287 GLU A N 1
ATOM 2424 C CA . GLU A 1 287 ? -1.878 -1.796 -24.371 1.00 57.50 287 GLU A CA 1
ATOM 2425 C C . GLU A 1 287 ? -2.197 -1.981 -25.861 1.00 57.50 287 GLU A C 1
ATOM 2427 O O . GLU A 1 287 ? -3.006 -2.838 -26.201 1.00 57.50 287 GLU A O 1
ATOM 2432 N N . ASP A 1 288 ? -1.557 -1.213 -26.745 1.00 61.09 288 ASP A N 1
ATOM 2433 C CA . ASP A 1 288 ? -1.729 -1.344 -28.189 1.00 61.09 288 ASP A CA 1
ATOM 2434 C C . ASP A 1 288 ? -0.759 -2.404 -28.743 1.00 61.09 288 ASP A C 1
ATOM 2436 O O . ASP A 1 288 ? 0.456 -2.344 -28.524 1.00 61.09 288 ASP A O 1
ATOM 2440 N N . ASP A 1 289 ? -1.284 -3.411 -29.437 1.00 57.94 289 ASP A N 1
ATOM 2441 C CA . ASP A 1 289 ? -0.470 -4.456 -30.064 1.00 57.94 289 ASP A CA 1
ATOM 2442 C C . ASP A 1 289 ? 0.299 -3.941 -31.294 1.00 57.94 289 ASP A C 1
ATOM 2444 O O . ASP A 1 289 ? 1.350 -4.497 -31.628 1.00 57.94 289 ASP A O 1
ATOM 2448 N N . ASP A 1 290 ? -0.127 -2.815 -31.880 1.00 58.84 290 ASP A N 1
ATOM 2449 C CA . ASP A 1 290 ? 0.561 -2.138 -32.987 1.00 58.84 290 ASP A CA 1
ATOM 2450 C C . ASP A 1 290 ? 1.637 -1.142 -32.506 1.00 58.84 290 ASP A C 1
ATOM 2452 O O . ASP A 1 290 ? 2.349 -0.526 -33.306 1.00 58.84 290 ASP A O 1
ATOM 2456 N N . PHE A 1 291 ? 1.820 -1.010 -31.188 1.00 67.56 291 PHE A N 1
ATOM 2457 C CA . PHE A 1 291 ? 2.816 -0.128 -30.578 1.00 67.56 291 PHE A CA 1
ATOM 2458 C C . PHE A 1 291 ? 4.264 -0.531 -30.908 1.00 67.56 291 PHE A C 1
ATOM 2460 O O . PHE A 1 291 ? 5.154 0.314 -31.071 1.00 67.56 291 PHE A O 1
ATOM 2467 N N . ALA A 1 292 ? 4.534 -1.837 -30.949 1.00 71.19 292 ALA A N 1
ATOM 2468 C CA . ALA A 1 292 ? 5.887 -2.367 -30.870 1.00 71.19 292 ALA A CA 1
ATOM 2469 C C . ALA A 1 292 ? 6.577 -2.428 -32.241 1.00 71.19 292 ALA A C 1
ATOM 2471 O O . ALA A 1 292 ? 6.312 -3.299 -33.067 1.00 71.19 292 ALA A O 1
ATOM 2472 N N . LYS A 1 293 ? 7.578 -1.567 -32.440 1.00 83.19 293 LYS A N 1
ATOM 2473 C CA . LYS A 1 293 ? 8.536 -1.679 -33.547 1.00 83.19 293 LYS A CA 1
ATOM 2474 C C . LYS A 1 293 ? 9.456 -2.892 -33.383 1.00 83.19 293 LYS A C 1
ATOM 2476 O O . LYS A 1 293 ? 9.817 -3.529 -34.371 1.00 83.19 293 LYS A O 1
ATOM 2481 N N . TYR A 1 294 ? 9.857 -3.193 -32.149 1.00 89.25 294 TYR A N 1
ATOM 2482 C CA . TYR A 1 294 ? 10.671 -4.363 -31.825 1.00 89.25 294 TYR A CA 1
ATOM 2483 C C . TYR A 1 294 ? 10.166 -5.043 -30.556 1.00 89.25 294 TYR A C 1
ATOM 2485 O O . TYR A 1 294 ? 9.710 -4.377 -29.625 1.00 89.25 294 TYR A O 1
ATOM 2493 N N . ASN A 1 295 ? 10.309 -6.366 -30.521 1.00 91.69 295 ASN A N 1
ATOM 2494 C CA . ASN A 1 295 ? 10.018 -7.195 -29.361 1.00 91.69 295 ASN A CA 1
ATOM 2495 C C . ASN A 1 295 ? 11.301 -7.915 -28.947 1.00 91.69 295 ASN A C 1
ATOM 2497 O O . ASN A 1 295 ? 11.954 -8.549 -29.780 1.00 91.69 295 ASN A O 1
ATOM 2501 N N . PHE A 1 296 ? 11.662 -7.817 -27.673 1.00 94.44 296 PHE A N 1
ATOM 2502 C CA . PHE A 1 296 ? 12.819 -8.502 -27.112 1.00 94.44 296 PHE A CA 1
ATOM 2503 C C . PHE A 1 296 ? 12.415 -9.367 -25.922 1.00 94.44 296 PHE A C 1
ATOM 2505 O O . PHE A 1 296 ? 11.463 -9.051 -25.210 1.00 94.44 296 PHE A O 1
ATOM 2512 N N . ALA A 1 297 ? 13.179 -10.430 -25.699 1.00 94.31 297 ALA A N 1
ATOM 2513 C CA . ALA A 1 297 ? 13.233 -11.138 -24.431 1.00 94.31 297 ALA A CA 1
ATOM 2514 C C . ALA A 1 297 ? 14.591 -10.885 -23.780 1.00 94.31 297 ALA A C 1
ATOM 2516 O O . ALA A 1 297 ? 15.622 -10.997 -24.451 1.00 94.31 297 ALA A O 1
ATOM 2517 N N . VAL A 1 298 ? 14.598 -10.581 -22.487 1.00 94.56 298 VAL A N 1
ATOM 2518 C CA . VAL A 1 298 ? 15.818 -10.378 -21.705 1.00 94.56 298 VAL A CA 1
ATOM 2519 C C . VAL A 1 298 ? 15.890 -11.406 -20.591 1.00 94.56 298 VAL A C 1
ATOM 2521 O O . VAL A 1 298 ? 15.176 -11.318 -19.595 1.00 94.56 298 VAL A O 1
ATOM 2524 N N . TYR A 1 299 ? 16.762 -12.388 -20.771 1.00 92.50 299 TYR A N 1
ATOM 2525 C CA . TYR A 1 299 ? 17.104 -13.383 -19.766 1.00 92.50 299 TYR A CA 1
ATOM 2526 C C . TYR A 1 299 ? 17.996 -12.717 -18.729 1.00 92.50 299 TYR A C 1
ATOM 2528 O O . TYR A 1 299 ? 18.935 -12.004 -19.078 1.00 92.50 299 TYR A O 1
ATOM 2536 N N . SER A 1 300 ? 17.700 -12.917 -17.447 1.00 85.69 300 SER A N 1
ATOM 2537 C CA . SER A 1 300 ? 18.472 -12.294 -16.367 1.00 85.69 300 SER A CA 1
ATOM 2538 C C . SER A 1 300 ? 19.713 -13.107 -15.981 1.00 85.69 300 SER A C 1
ATOM 2540 O O . SER A 1 300 ? 20.674 -12.541 -15.450 1.00 85.69 300 SER A O 1
ATOM 2542 N N . LYS A 1 301 ? 19.709 -14.423 -16.253 1.00 85.44 301 LYS A N 1
ATOM 2543 C CA . LYS A 1 301 ? 20.769 -15.378 -15.892 1.00 85.44 301 LYS A CA 1
ATOM 2544 C C . LYS A 1 301 ? 20.927 -16.492 -16.955 1.00 85.44 301 LYS A C 1
ATOM 2546 O O . LYS A 1 301 ? 20.103 -17.400 -16.977 1.00 85.44 301 LYS A O 1
ATOM 2551 N N . PRO A 1 302 ? 21.999 -16.480 -17.775 1.00 89.12 302 PRO A N 1
ATOM 2552 C CA . PRO A 1 302 ? 22.926 -15.360 -17.959 1.00 89.12 302 PRO A CA 1
ATOM 2553 C C . PRO A 1 302 ? 22.192 -14.137 -18.523 1.00 89.12 302 PRO A C 1
ATOM 2555 O O . PRO A 1 302 ? 21.112 -14.269 -19.092 1.00 89.12 302 PRO A O 1
ATOM 2558 N N . PHE A 1 303 ? 22.767 -12.944 -18.349 1.00 90.62 303 PHE A N 1
ATOM 2559 C CA . PHE A 1 303 ? 22.164 -11.726 -18.885 1.00 90.62 303 PHE A CA 1
ATOM 2560 C C . PHE A 1 303 ? 22.263 -11.728 -20.419 1.00 90.62 303 PHE A C 1
ATOM 2562 O O . PHE A 1 303 ? 23.317 -11.416 -20.975 1.00 90.62 303 PHE A O 1
ATOM 2569 N N . GLU A 1 304 ? 21.186 -12.123 -21.098 1.00 94.31 304 GLU A N 1
ATOM 2570 C CA . GLU A 1 304 ? 21.132 -12.322 -22.549 1.00 94.31 304 GLU A CA 1
ATOM 2571 C C . GLU A 1 304 ? 19.888 -11.646 -23.128 1.00 94.31 304 GLU A C 1
ATOM 2573 O O . GLU A 1 304 ? 18.791 -11.769 -22.591 1.00 94.31 304 GLU A O 1
ATOM 2578 N N . VAL A 1 305 ? 20.046 -10.963 -24.262 1.00 95.00 305 VAL A N 1
ATOM 2579 C CA . VAL A 1 305 ? 18.931 -10.350 -24.988 1.00 95.00 305 VAL A CA 1
ATOM 2580 C C . VAL A 1 305 ? 18.719 -11.072 -26.312 1.00 95.00 305 VAL A C 1
ATOM 2582 O O . VAL A 1 305 ? 19.661 -11.277 -27.082 1.00 95.00 305 VAL A O 1
ATOM 2585 N N . LYS A 1 306 ? 17.465 -11.423 -26.594 1.00 95.75 306 LYS A N 1
ATOM 2586 C CA . LYS A 1 306 ? 17.029 -12.052 -27.843 1.00 95.75 306 LYS A CA 1
ATOM 2587 C C . LYS A 1 306 ? 15.934 -11.224 -28.496 1.00 95.75 306 LYS A C 1
ATOM 2589 O O . LYS A 1 306 ? 15.092 -10.651 -27.812 1.00 95.75 306 LYS A O 1
ATOM 2594 N N . PHE A 1 307 ? 15.942 -11.170 -29.820 1.00 94.94 307 PHE A N 1
ATOM 2595 C CA . PHE A 1 307 ? 14.869 -10.569 -30.604 1.00 94.94 307 PHE A CA 1
ATOM 2596 C C . PHE A 1 307 ? 13.778 -11.609 -30.873 1.00 94.94 307 PHE A C 1
ATOM 2598 O O . PHE A 1 307 ? 14.082 -12.722 -31.310 1.00 94.94 307 PHE A O 1
ATOM 2605 N N . PHE A 1 308 ? 12.521 -11.231 -30.656 1.00 93.81 308 PHE A N 1
ATOM 2606 C CA . PHE A 1 308 ? 11.354 -12.036 -30.997 1.00 93.81 308 PHE A CA 1
ATOM 2607 C C . PHE A 1 308 ? 10.732 -11.530 -32.298 1.00 93.81 308 PHE A C 1
ATOM 2609 O O . PHE A 1 308 ? 10.337 -10.368 -32.392 1.00 93.81 308 PHE A O 1
ATOM 2616 N N . GLU A 1 309 ? 10.624 -12.406 -33.297 1.00 90.38 309 GLU A N 1
ATOM 2617 C CA . GLU A 1 309 ? 9.970 -12.116 -34.575 1.00 90.38 309 GLU A CA 1
ATOM 2618 C C . GLU A 1 309 ? 8.491 -12.532 -34.504 1.00 90.38 309 GLU A C 1
ATOM 2620 O O . GLU A 1 309 ? 8.204 -13.729 -34.584 1.00 90.38 309 GLU A O 1
ATOM 2625 N N . PRO A 1 310 ? 7.528 -11.592 -34.389 1.00 85.19 310 PRO A N 1
ATOM 2626 C CA . PRO A 1 310 ? 6.136 -11.944 -34.088 1.00 85.19 310 PRO A CA 1
ATOM 2627 C C . PRO A 1 310 ? 5.473 -12.804 -35.169 1.00 85.19 310 PRO A C 1
ATOM 2629 O O . PRO A 1 310 ? 4.671 -13.682 -34.860 1.00 85.19 310 PRO A O 1
ATOM 2632 N N . ILE A 1 311 ? 5.849 -12.589 -36.436 1.00 85.38 311 ILE A N 1
ATOM 2633 C CA . ILE A 1 311 ? 5.287 -13.298 -37.595 1.00 85.38 311 ILE A CA 1
ATOM 2634 C C . ILE A 1 311 ? 5.679 -14.779 -37.574 1.00 85.38 311 ILE A C 1
ATOM 2636 O O . ILE A 1 311 ? 4.841 -15.653 -37.777 1.00 85.38 311 ILE A O 1
ATOM 2640 N N . THR A 1 312 ? 6.958 -15.075 -37.333 1.00 90.44 312 THR A N 1
ATOM 2641 C CA . THR A 1 312 ? 7.476 -16.452 -37.365 1.00 90.44 312 THR A CA 1
ATOM 2642 C C . THR A 1 312 ? 7.455 -17.124 -35.998 1.00 90.44 312 THR A C 1
ATOM 2644 O O . THR A 1 312 ? 7.664 -18.333 -35.913 1.00 90.44 312 THR A O 1
ATOM 2647 N N . LYS A 1 313 ? 7.219 -16.345 -34.934 1.00 89.94 313 LYS A N 1
ATOM 2648 C CA . LYS A 1 313 ? 7.307 -16.744 -33.525 1.00 89.94 313 LYS A CA 1
ATOM 2649 C C . LYS A 1 313 ? 8.679 -17.312 -33.145 1.00 89.94 313 LYS A C 1
ATOM 2651 O O . LYS A 1 313 ? 8.780 -18.139 -32.242 1.00 89.94 313 LYS A O 1
ATOM 2656 N N . LYS A 1 314 ? 9.740 -16.894 -33.844 1.00 93.44 314 LYS A N 1
ATOM 2657 C CA . LYS A 1 314 ? 11.115 -17.336 -33.583 1.00 93.44 314 LYS A CA 1
ATOM 2658 C C . LYS A 1 314 ? 11.881 -16.325 -32.743 1.00 93.44 314 LYS A C 1
ATOM 2660 O O . LYS A 1 314 ? 11.727 -15.114 -32.901 1.00 93.44 314 LYS A O 1
ATOM 2665 N N . MET A 1 315 ? 12.746 -16.866 -31.895 1.00 93.62 315 MET A N 1
ATOM 2666 C CA . MET A 1 315 ? 13.728 -16.124 -31.119 1.00 93.62 315 MET A CA 1
ATOM 2667 C C . MET A 1 315 ? 15.072 -16.167 -31.836 1.00 93.62 315 MET A C 1
ATOM 2669 O O . MET A 1 315 ? 15.521 -17.238 -32.237 1.00 93.62 315 MET A O 1
ATOM 2673 N N . TYR A 1 316 ? 15.715 -15.014 -31.957 1.00 94.56 316 TYR A N 1
ATOM 2674 C CA . TYR A 1 316 ? 17.053 -14.881 -32.520 1.00 94.56 316 TYR A CA 1
ATOM 2675 C C . TYR A 1 316 ? 17.961 -14.232 -31.487 1.00 94.56 316 TYR A C 1
ATOM 2677 O O . TYR A 1 316 ? 17.541 -13.312 -30.777 1.00 94.56 316 TYR A O 1
ATOM 2685 N N . SER A 1 317 ? 19.222 -14.652 -31.426 1.00 94.44 317 SER A N 1
ATOM 2686 C CA . SER A 1 317 ? 20.226 -13.843 -30.737 1.00 94.44 317 SER A CA 1
ATOM 2687 C C . SER A 1 317 ? 20.314 -12.457 -31.391 1.00 94.44 317 SER A C 1
ATOM 2689 O O . SER A 1 317 ? 20.016 -12.282 -32.579 1.00 94.44 317 SER A O 1
ATOM 2691 N N . LEU A 1 318 ? 20.741 -11.443 -30.633 1.00 91.81 318 LEU A N 1
ATOM 2692 C CA . LEU A 1 318 ? 20.900 -10.093 -31.187 1.00 91.81 318 LEU A CA 1
ATOM 2693 C C . LEU A 1 318 ? 21.827 -10.054 -32.408 1.00 91.81 318 LEU A C 1
ATOM 2695 O O . LEU A 1 318 ? 21.604 -9.255 -33.315 1.00 91.81 318 LEU A O 1
ATOM 2699 N N . SER A 1 319 ? 22.864 -10.893 -32.442 1.00 91.00 319 SER A N 1
ATOM 2700 C CA . SER A 1 319 ? 23.820 -10.936 -33.550 1.00 91.00 319 SER A CA 1
ATOM 2701 C C . SER A 1 319 ? 23.196 -11.522 -34.819 1.00 91.00 319 SER A C 1
ATOM 2703 O O . SER A 1 319 ? 23.334 -10.927 -35.886 1.00 91.00 319 SER A O 1
ATOM 2705 N N . GLU A 1 320 ? 22.467 -12.635 -34.709 1.00 93.38 320 GLU A N 1
ATOM 2706 C CA . GLU A 1 320 ? 21.727 -13.247 -35.822 1.00 93.38 320 GLU A CA 1
ATOM 2707 C C . GLU A 1 320 ? 20.682 -12.288 -36.383 1.00 93.38 320 GLU A C 1
ATOM 2709 O O . GLU A 1 320 ? 20.598 -12.089 -37.595 1.00 93.38 320 GLU A O 1
ATOM 2714 N N . TRP A 1 321 ? 19.920 -11.643 -35.499 1.00 93.25 321 TRP A N 1
ATOM 2715 C CA . TRP A 1 321 ? 18.913 -10.676 -35.909 1.00 93.25 321 TRP A CA 1
ATOM 2716 C C . TRP A 1 321 ? 19.527 -9.470 -36.627 1.00 93.25 321 TRP A C 1
ATOM 2718 O O . TRP A 1 321 ? 19.043 -9.083 -37.691 1.00 93.25 321 TRP A O 1
ATOM 2728 N N . ARG A 1 322 ? 20.615 -8.894 -36.097 1.00 91.88 322 ARG A N 1
ATOM 2729 C CA . ARG A 1 322 ? 21.310 -7.755 -36.724 1.00 91.88 322 ARG A CA 1
ATOM 2730 C C . ARG A 1 322 ? 21.888 -8.107 -38.093 1.00 91.88 322 ARG A C 1
ATOM 2732 O O . ARG A 1 322 ? 21.802 -7.283 -38.997 1.00 91.88 322 ARG A O 1
ATOM 2739 N N . LYS A 1 323 ? 22.426 -9.319 -38.263 1.00 90.62 323 LYS A N 1
ATOM 2740 C CA . LYS A 1 323 ? 22.884 -9.829 -39.567 1.00 90.62 323 LYS A CA 1
ATOM 2741 C C . LYS A 1 323 ? 21.726 -9.895 -40.566 1.00 90.62 323 LYS A C 1
ATOM 2743 O O . LYS A 1 323 ? 21.744 -9.174 -41.562 1.00 90.62 323 LYS A O 1
ATOM 2748 N N . LYS A 1 324 ? 20.642 -10.589 -40.192 1.00 85.94 324 LYS A N 1
ATOM 2749 C CA . LYS A 1 324 ? 19.415 -10.710 -41.000 1.00 85.94 324 LYS A CA 1
ATOM 2750 C C . LYS A 1 324 ? 18.828 -9.345 -41.382 1.00 85.94 324 LYS A C 1
ATOM 2752 O O . LYS A 1 324 ? 18.429 -9.146 -42.524 1.00 85.94 324 LYS A O 1
ATOM 2757 N N . LYS A 1 325 ? 18.792 -8.394 -40.443 1.00 81.62 325 LYS A N 1
ATOM 2758 C CA . LYS A 1 325 ? 18.291 -7.026 -40.660 1.00 81.62 325 LYS A CA 1
ATOM 2759 C C . LYS A 1 325 ? 19.163 -6.221 -41.627 1.00 81.62 325 LYS A C 1
ATOM 2761 O O . LYS A 1 325 ? 18.629 -5.423 -42.390 1.00 81.62 325 LYS A O 1
ATOM 2766 N N . ASN A 1 326 ? 20.478 -6.425 -41.586 1.00 78.62 326 ASN A N 1
ATOM 2767 C CA . ASN A 1 326 ? 21.446 -5.708 -42.416 1.00 78.62 326 ASN A CA 1
ATOM 2768 C C . ASN A 1 326 ? 21.740 -6.412 -43.755 1.00 78.62 326 ASN A C 1
ATOM 2770 O O . ASN A 1 326 ? 22.563 -5.913 -44.518 1.00 78.62 326 ASN A O 1
ATOM 2774 N N . GLY A 1 327 ? 21.086 -7.542 -44.049 1.00 57.75 327 GLY A N 1
ATOM 2775 C CA . GLY A 1 327 ? 21.285 -8.293 -45.293 1.00 57.75 327 GLY A CA 1
ATOM 2776 C C . GLY A 1 327 ? 22.629 -9.026 -45.379 1.00 57.75 327 GLY A C 1
ATOM 2777 O O . GLY A 1 327 ? 23.124 -9.237 -46.483 1.00 57.75 327 GLY A O 1
ATOM 2778 N N . ILE A 1 328 ? 23.211 -9.379 -44.227 1.00 44.31 328 ILE A N 1
ATOM 2779 C CA . ILE A 1 328 ? 24.406 -10.230 -44.076 1.00 44.31 328 ILE A CA 1
ATOM 2780 C C . ILE A 1 328 ? 23.943 -11.613 -43.631 1.00 44.31 328 ILE A C 1
ATOM 2782 O O . ILE A 1 328 ? 24.469 -12.611 -44.165 1.00 44.31 328 ILE A O 1
#